Protein AF-A0A0F9H8R2-F1 (afdb_monomer)

InterPro domains:
  IPR007694 DNA helicase, DnaB-like, C-terminal [PF03796] (3-157)
  IPR007694 DNA helicase, DnaB-like, C-terminal [PS51199] (1-204)
  IPR027417 P-loop containing nucleoside triphosphate hydrolase [G3DSA:3.40.50.300] (1-203)
  IPR027417 P-loop containing nucleoside triphosphate hydrolase [SSF52540] (2-192)

Mean predicted aligned error: 4.17 Å

Radius of gyration: 17.26 Å; Cα contacts (8 Å, |Δi|>4): 373; chains: 1; bounding box: 47×32×47 Å

Sequence (204 aa):
RWGELYAFGAGTGIGKTDFMTQQIAYDVKVLGEKAGVIYLEAKPTDTGKRIAGKVDGVRYHVPDEAWDKEQLRKTLGDLKGNVYFYDSWGETDWEVVKAKVRYMATALGVRIFYLDHLTAMADTSNEKESIEQLMKELAGLANELNIMVHFVSHLSTPEGKSHEEGGRVMIKHFKGSRAIGFWSYFMFGLERNQQAEDVNERVS

Solvent-accessible surface area (backbone atoms only — not comparable to full-atom values): 11005 Å² total; per-residue (Å²): 104,69,35,31,34,36,38,36,35,46,34,77,91,64,42,66,69,58,53,51,31,43,49,53,30,43,38,40,74,73,69,68,42,31,36,34,39,40,33,67,86,54,55,53,71,57,53,50,32,44,25,42,15,55,68,71,76,40,72,68,69,50,91,86,60,96,68,63,68,64,58,52,50,50,45,52,55,69,38,57,91,34,56,45,70,46,77,34,92,83,63,46,53,54,70,60,52,51,53,50,52,50,45,39,35,73,77,69,59,31,43,37,35,40,36,39,46,59,67,70,48,33,46,82,93,46,35,38,64,37,39,40,53,49,42,54,49,51,43,49,50,21,42,76,68,52,19,26,36,39,34,30,38,55,56,45,88,60,90,75,58,46,35,44,61,49,17,85,74,51,80,89,29,46,49,61,32,72,43,57,67,70,56,30,78,43,78,46,63,56,66,32,18,69,73,44,87,52,63,66,57,38,73,94

Foldseek 3Di:
DFLAEEEEEFDDPLQPLLVLLLVLLCCCPPVVAAEEEAAQPDAPVLSLQSNLCSNVVHNSNDPPDDDDPVSSVVSSVSCPLRYHYDGCVVPLALVVVLVVVVCCCPVSVHAEYEAEALQSNADPVQLQVRSLVSLVVVSVSRNVSRHYYYHYAYFAADDDDGQQQFDDDDLNGRPRYNSCVVRHPHYDYRGAGCPDPDVVSNVD

pLDDT: mean 92.34, std 6.97, range [60.19, 98.56]

Organism: NCBI:txid412755

Secondary structure (DSSP, 8-state):
-TT-EEEEEE-TTSSHHHHHHHHHHHHHHTS---EEEEESSS-HHHHHHHHHHHHHT--TT-TTS---HHHHHHHHHHHBTTEEE---TT---HHHHHHHHHHHHHHS---EEEEE-GGGGS-GGGHHHHHHHHHHHHHHHHHHHT-EEEEEEPBPPPSSS-TTBTPPP-GGGBSS-THHHHH-SEEEEE--BTT-SSHHHHH-

Structure (mmCIF, N/CA/C/O backbone):
data_AF-A0A0F9H8R2-F1
#
_entry.id   AF-A0A0F9H8R2-F1
#
loop_
_atom_site.group_PDB
_atom_site.id
_atom_site.type_symbol
_atom_site.label_atom_id
_atom_site.label_alt_id
_atom_site.label_comp_id
_atom_site.label_asym_id
_atom_site.label_entity_id
_atom_site.label_seq_id
_atom_site.pdbx_PDB_ins_code
_atom_site.Cartn_x
_atom_site.Cartn_y
_atom_site.Cartn_z
_atom_site.occupancy
_atom_site.B_iso_or_equiv
_atom_site.auth_seq_id
_atom_site.auth_comp_id
_atom_site.auth_asym_id
_atom_site.auth_atom_id
_atom_site.pdbx_PDB_model_num
ATOM 1 N N . ARG A 1 1 ? -6.936 -10.693 7.147 1.00 89.88 1 ARG A N 1
ATOM 2 C CA . ARG A 1 1 ? -8.406 -10.825 7.289 1.00 89.88 1 ARG A CA 1
ATOM 3 C C . ARG A 1 1 ? -8.984 -9.420 7.429 1.00 89.88 1 ARG A C 1
ATOM 5 O O . ARG A 1 1 ? -8.220 -8.462 7.436 1.00 89.88 1 ARG A O 1
ATOM 12 N N . TRP A 1 2 ? -10.305 -9.261 7.461 1.00 96.50 2 TRP A N 1
ATOM 13 C CA . TRP A 1 2 ? -10.906 -7.946 7.702 1.00 96.50 2 TRP A CA 1
ATOM 14 C C . TRP A 1 2 ? -10.590 -7.460 9.119 1.00 96.50 2 TRP A C 1
ATOM 16 O O . TRP A 1 2 ? -10.527 -8.278 10.035 1.00 96.50 2 TRP A O 1
ATOM 26 N N . GLY A 1 3 ? -10.359 -6.158 9.282 1.00 97.31 3 GLY A N 1
ATOM 27 C CA . GLY A 1 3 ? -9.927 -5.577 10.551 1.00 97.31 3 GLY A CA 1
ATOM 28 C C . GLY A 1 3 ? -8.433 -5.720 10.848 1.00 97.31 3 GLY A C 1
ATOM 29 O O . GLY A 1 3 ? -8.019 -5.414 11.964 1.00 97.31 3 GLY A O 1
ATOM 30 N N . GLU A 1 4 ? -7.629 -6.187 9.887 1.00 97.88 4 GLU A N 1
ATOM 31 C CA . GLU A 1 4 ? -6.208 -6.480 10.092 1.00 97.88 4 GLU A CA 1
ATOM 32 C C . GLU A 1 4 ? -5.284 -5.581 9.255 1.00 97.88 4 GLU A C 1
ATOM 34 O O . GLU A 1 4 ? -5.607 -5.174 8.134 1.00 97.88 4 GLU A O 1
ATOM 39 N N . LEU A 1 5 ? -4.098 -5.321 9.815 1.00 98.38 5 LEU A N 1
ATOM 40 C CA . LEU A 1 5 ? -2.993 -4.605 9.181 1.00 98.38 5 LEU A CA 1
ATOM 41 C C . LEU A 1 5 ? -1.866 -5.562 8.790 1.00 98.38 5 LEU A C 1
ATOM 43 O O . LEU A 1 5 ? -1.428 -6.382 9.605 1.00 98.38 5 LEU A O 1
ATOM 47 N N . TYR A 1 6 ? -1.422 -5.468 7.540 1.00 97.81 6 TYR A N 1
ATOM 48 C CA . TYR A 1 6 ? -0.405 -6.327 6.937 1.00 97.81 6 TYR A CA 1
ATOM 49 C C . TYR A 1 6 ? 0.782 -5.454 6.524 1.00 97.81 6 TYR A C 1
ATOM 51 O O . TYR A 1 6 ? 0.661 -4.624 5.622 1.00 97.81 6 TYR A O 1
ATOM 59 N N . ALA A 1 7 ? 1.924 -5.629 7.186 1.00 96.81 7 ALA A N 1
ATOM 60 C CA . ALA A 1 7 ? 3.115 -4.823 6.945 1.00 96.81 7 ALA A CA 1
ATOM 61 C C . ALA A 1 7 ? 4.037 -5.465 5.909 1.00 96.81 7 ALA A C 1
ATOM 63 O O . ALA A 1 7 ? 4.333 -6.658 5.991 1.00 96.81 7 ALA A O 1
ATOM 64 N N . PHE A 1 8 ? 4.578 -4.650 5.008 1.00 96.44 8 PHE A N 1
ATOM 65 C CA . PH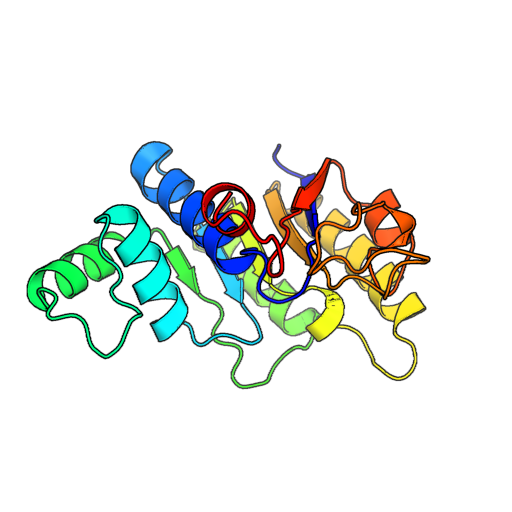E A 1 8 ? 5.596 -5.046 4.039 1.00 96.44 8 PHE A CA 1
ATOM 66 C C . PHE A 1 8 ? 6.842 -4.183 4.202 1.00 96.44 8 PHE A C 1
ATOM 68 O O . PHE A 1 8 ? 6.767 -2.955 4.277 1.00 96.44 8 PHE A O 1
ATOM 75 N N . GLY A 1 9 ? 7.998 -4.838 4.248 1.00 94.38 9 GLY A N 1
ATOM 76 C CA . GLY A 1 9 ? 9.303 -4.198 4.350 1.00 94.38 9 GLY A CA 1
ATOM 77 C C . GLY A 1 9 ? 10.288 -4.834 3.381 1.00 94.38 9 GLY A C 1
ATOM 78 O O . GLY A 1 9 ? 10.340 -6.051 3.238 1.00 94.38 9 GLY A O 1
ATOM 79 N N . ALA A 1 10 ? 11.071 -4.008 2.697 1.00 92.81 10 ALA A N 1
ATOM 80 C CA . ALA A 1 10 ? 12.140 -4.468 1.816 1.00 92.81 10 ALA A CA 1
ATOM 81 C C . ALA A 1 10 ? 13.158 -3.354 1.584 1.00 92.81 10 ALA A C 1
ATOM 83 O O . ALA A 1 10 ? 12.813 -2.169 1.698 1.00 92.81 10 ALA A O 1
ATOM 84 N N . GLY A 1 11 ? 14.359 -3.735 1.151 1.00 90.12 11 GLY A N 1
ATOM 85 C CA . GLY A 1 11 ? 15.356 -2.798 0.637 1.00 90.12 11 GLY A CA 1
ATOM 86 C C . GLY A 1 11 ? 14.840 -1.952 -0.535 1.00 90.12 11 GLY A C 1
ATOM 87 O O . GLY A 1 11 ? 13.778 -2.199 -1.134 1.00 90.12 11 GLY A O 1
ATOM 88 N N . THR A 1 12 ? 15.582 -0.905 -0.854 1.00 89.06 12 THR A N 1
ATOM 89 C CA . THR A 1 12 ? 15.291 -0.005 -1.972 1.00 89.06 12 THR A CA 1
ATOM 90 C C . THR A 1 12 ? 15.453 -0.750 -3.293 1.00 89.06 12 THR A C 1
ATOM 92 O O . THR A 1 12 ? 16.400 -1.502 -3.489 1.00 89.06 12 THR A O 1
ATOM 95 N N . GLY A 1 13 ? 14.489 -0.602 -4.205 1.00 86.75 13 GLY A N 1
ATOM 96 C CA . GLY A 1 13 ? 14.537 -1.272 -5.512 1.00 86.75 13 GLY A CA 1
ATOM 97 C C . GLY A 1 13 ? 14.352 -2.798 -5.487 1.00 86.75 13 GLY A C 1
ATOM 98 O O . GLY A 1 13 ? 14.416 -3.425 -6.538 1.00 86.75 13 GLY A O 1
ATOM 99 N N . ILE A 1 14 ? 14.073 -3.409 -4.329 1.00 90.75 14 ILE A N 1
ATOM 100 C CA . ILE A 1 14 ? 13.894 -4.870 -4.203 1.00 90.75 14 ILE A CA 1
ATOM 101 C C . ILE A 1 14 ? 12.617 -5.380 -4.889 1.00 90.75 14 ILE A C 1
ATOM 103 O O . ILE A 1 14 ? 12.574 -6.529 -5.312 1.00 90.75 14 ILE A O 1
ATOM 107 N N . GLY A 1 15 ? 11.605 -4.521 -5.067 1.00 88.56 15 GLY A N 1
ATOM 108 C CA . GLY A 1 15 ? 10.372 -4.875 -5.786 1.00 88.56 15 GLY A CA 1
ATOM 109 C C . GLY A 1 15 ? 9.070 -4.684 -5.007 1.00 88.56 15 GLY A C 1
ATOM 110 O O . GLY A 1 15 ? 8.047 -5.210 -5.427 1.00 88.56 15 GLY A O 1
ATOM 111 N N . LYS A 1 16 ? 9.063 -3.913 -3.908 1.00 90.81 16 LYS A N 1
ATOM 112 C CA . LYS A 1 16 ? 7.857 -3.647 -3.089 1.00 90.81 16 LYS A CA 1
ATOM 113 C C . LYS A 1 16 ? 6.653 -3.208 -3.923 1.00 90.81 16 LYS A C 1
ATOM 115 O O . LYS A 1 16 ? 5.609 -3.848 -3.894 1.00 90.81 16 LYS A O 1
ATOM 120 N N . THR A 1 17 ? 6.821 -2.155 -4.720 1.00 90.38 17 THR A N 1
ATOM 121 C CA . THR A 1 17 ? 5.758 -1.616 -5.576 1.00 90.38 17 THR A CA 1
ATOM 122 C C . THR A 1 17 ? 5.309 -2.628 -6.632 1.00 90.38 17 THR A C 1
ATOM 124 O O . THR A 1 17 ? 4.129 -2.690 -6.971 1.00 90.38 17 THR A O 1
ATOM 127 N N . ASP A 1 18 ? 6.228 -3.448 -7.145 1.00 91.69 18 ASP A N 1
ATOM 128 C CA . ASP A 1 18 ? 5.911 -4.484 -8.129 1.00 91.69 18 ASP A CA 1
ATOM 129 C C . ASP A 1 18 ? 5.050 -5.599 -7.515 1.00 91.69 18 ASP A C 1
ATOM 131 O O . ASP A 1 18 ? 3.994 -5.924 -8.057 1.00 91.69 18 ASP A O 1
ATOM 135 N N . PHE A 1 19 ? 5.429 -6.084 -6.329 1.00 94.62 19 PHE A N 1
ATOM 136 C CA . PHE A 1 19 ? 4.642 -7.036 -5.544 1.00 94.62 19 PHE A CA 1
ATOM 137 C C . PHE A 1 19 ? 3.254 -6.481 -5.196 1.00 94.62 19 PHE A C 1
ATOM 139 O O . PHE A 1 19 ? 2.243 -7.139 -5.433 1.00 94.62 19 PHE A O 1
ATOM 146 N N . MET A 1 20 ? 3.179 -5.245 -4.696 1.00 95.75 20 MET A N 1
ATOM 147 C CA . MET A 1 20 ? 1.904 -4.636 -4.307 1.00 95.75 20 MET A CA 1
ATOM 148 C C . MET A 1 20 ? 0.982 -4.436 -5.518 1.00 95.75 20 MET A C 1
ATOM 150 O O . MET A 1 20 ? -0.201 -4.753 -5.451 1.00 95.75 20 MET A O 1
ATOM 154 N N . THR A 1 21 ? 1.509 -3.985 -6.663 1.00 96.06 21 THR A N 1
ATOM 155 C CA . THR A 1 21 ? 0.700 -3.868 -7.893 1.00 96.06 21 THR A CA 1
ATOM 156 C C . THR A 1 21 ? 0.272 -5.220 -8.463 1.00 96.06 21 THR A C 1
ATOM 158 O O . THR A 1 21 ? -0.827 -5.311 -9.011 1.00 96.06 21 THR A O 1
ATOM 161 N N . GLN A 1 22 ? 1.077 -6.274 -8.289 1.00 96.69 22 GLN A N 1
ATOM 162 C CA . GLN A 1 22 ? 0.682 -7.645 -8.618 1.00 96.69 22 GLN A CA 1
ATOM 163 C C . GLN A 1 22 ? -0.480 -8.116 -7.739 1.00 96.69 22 GLN A C 1
ATOM 165 O O . GLN A 1 22 ? -1.446 -8.673 -8.260 1.00 96.69 22 GLN A O 1
ATOM 170 N N . GLN A 1 23 ? -0.415 -7.863 -6.430 1.00 97.75 23 GLN A N 1
ATOM 171 C CA . GLN A 1 23 ? -1.485 -8.239 -5.510 1.00 97.75 23 GLN A CA 1
ATOM 172 C C . GLN A 1 23 ? -2.776 -7.461 -5.804 1.00 97.75 23 GLN A C 1
ATOM 174 O O . GLN A 1 23 ? -3.834 -8.073 -5.903 1.00 97.75 23 GLN A O 1
ATOM 179 N N . ILE A 1 24 ? -2.694 -6.149 -6.065 1.00 98.12 24 ILE A N 1
ATOM 180 C CA . ILE A 1 24 ? -3.855 -5.337 -6.476 1.00 98.12 24 ILE A CA 1
ATOM 181 C C . ILE A 1 24 ? -4.514 -5.920 -7.733 1.00 98.12 24 ILE A C 1
ATOM 183 O O . ILE A 1 24 ? -5.736 -6.059 -7.789 1.00 98.12 24 ILE A O 1
ATOM 187 N N . ALA A 1 25 ? -3.718 -6.267 -8.749 1.00 97.88 25 ALA A N 1
ATOM 188 C CA . ALA A 1 25 ? -4.239 -6.854 -9.981 1.00 97.88 25 ALA A CA 1
ATOM 189 C C . ALA A 1 25 ? -4.952 -8.190 -9.719 1.00 97.88 25 ALA A C 1
ATOM 191 O O . ALA A 1 25 ? -6.025 -8.430 -10.276 1.00 97.88 25 ALA A O 1
ATOM 192 N N . TYR A 1 26 ? -4.385 -9.034 -8.852 1.00 97.88 26 TYR A N 1
ATOM 193 C CA . TYR A 1 26 ? -4.983 -10.308 -8.465 1.00 97.88 26 TYR A CA 1
ATOM 194 C C . TYR A 1 26 ? -6.300 -10.119 -7.702 1.00 97.88 26 TYR A C 1
ATOM 196 O O . TYR A 1 26 ? -7.315 -10.702 -8.084 1.00 97.88 26 TYR A O 1
ATOM 204 N N . ASP A 1 27 ? -6.320 -9.262 -6.681 1.00 97.81 27 ASP A N 1
ATOM 205 C CA . ASP A 1 27 ? -7.520 -8.992 -5.883 1.00 97.81 27 ASP A CA 1
ATOM 206 C C . ASP A 1 27 ? -8.676 -8.502 -6.761 1.00 97.81 27 ASP A C 1
ATOM 208 O O . ASP A 1 27 ? -9.809 -8.964 -6.640 1.00 97.81 27 ASP A O 1
ATOM 212 N N . VAL A 1 28 ? -8.380 -7.620 -7.714 1.00 97.19 28 VAL A N 1
ATOM 213 C CA . VAL A 1 28 ? -9.397 -7.033 -8.588 1.00 97.19 28 VAL A CA 1
ATOM 214 C C . VAL A 1 28 ? -9.860 -8.001 -9.672 1.00 97.19 28 VAL A C 1
ATOM 216 O O . VAL A 1 28 ? -11.058 -8.123 -9.919 1.00 97.19 28 VAL A O 1
ATOM 219 N N . LYS A 1 29 ? -8.934 -8.675 -10.365 1.00 96.50 29 LYS A N 1
ATOM 220 C CA . LYS A 1 29 ? -9.276 -9.478 -11.553 1.00 96.50 29 LYS A CA 1
ATOM 221 C C . LYS A 1 29 ? -9.627 -10.922 -11.235 1.00 96.50 29 LYS A C 1
ATOM 223 O O . LYS A 1 29 ? -10.387 -11.518 -11.994 1.00 96.50 29 LYS A O 1
ATOM 228 N N . VAL A 1 30 ? -9.068 -11.478 -10.165 1.00 96.62 30 VAL A N 1
ATOM 229 C CA . VAL A 1 30 ? -9.267 -12.881 -9.786 1.00 96.62 30 VAL A CA 1
ATOM 230 C C . VAL A 1 30 ? -10.259 -12.997 -8.638 1.00 96.62 30 VAL A C 1
ATOM 232 O O . VAL A 1 30 ? -11.159 -13.829 -8.711 1.00 96.62 30 VAL A O 1
ATOM 235 N N . LEU A 1 31 ? -10.133 -12.159 -7.603 1.00 96.81 31 LEU A N 1
ATOM 236 C CA . LEU A 1 31 ? -11.036 -12.216 -6.444 1.00 96.81 31 LEU A CA 1
ATOM 237 C C . LEU A 1 31 ? -12.296 -11.355 -6.614 1.00 96.81 31 LEU A C 1
ATOM 239 O O . LEU A 1 31 ? -13.277 -11.578 -5.910 1.00 96.81 31 LEU A O 1
ATOM 243 N N . GLY A 1 32 ? -12.297 -10.408 -7.557 1.00 96.62 32 GLY A N 1
ATOM 244 C CA . GLY A 1 32 ? -13.419 -9.490 -7.775 1.00 96.62 32 GLY A CA 1
ATOM 245 C C . GLY A 1 32 ? -13.584 -8.455 -6.658 1.00 96.62 32 GLY A C 1
ATOM 246 O O . GLY A 1 32 ? -14.664 -7.885 -6.503 1.00 96.62 32 GLY A O 1
ATOM 247 N N . GLU A 1 33 ? -12.534 -8.224 -5.871 1.00 97.56 33 GLU A N 1
ATOM 248 C CA . GLU A 1 33 ? -12.534 -7.286 -4.753 1.00 97.56 33 GLU A CA 1
ATOM 249 C C . GLU A 1 33 ? -12.173 -5.871 -5.214 1.00 97.56 33 GLU A C 1
ATOM 251 O O . GLU A 1 33 ? -11.404 -5.659 -6.156 1.00 97.56 33 GLU A O 1
ATOM 256 N N . LYS A 1 34 ? -12.712 -4.868 -4.517 1.00 98.19 34 LYS A N 1
ATOM 257 C CA . LYS A 1 34 ? -12.370 -3.464 -4.766 1.00 98.19 34 LYS A CA 1
ATOM 258 C C . LYS A 1 34 ? -11.145 -3.053 -3.957 1.00 98.19 34 LYS A C 1
ATOM 260 O O . LYS A 1 34 ? -11.095 -3.287 -2.746 1.00 98.19 34 LYS A O 1
ATOM 265 N N . ALA A 1 35 ? -10.218 -2.356 -4.610 1.00 98.44 35 ALA A N 1
ATOM 266 C CA . ALA A 1 35 ? -8.957 -1.916 -4.026 1.00 98.44 35 ALA A CA 1
ATOM 267 C C . ALA A 1 35 ? -8.855 -0.384 -3.941 1.00 98.44 35 ALA A C 1
ATOM 269 O O . ALA A 1 35 ? -9.093 0.331 -4.918 1.00 98.44 35 ALA A O 1
ATOM 270 N N . GLY A 1 36 ? -8.459 0.113 -2.772 1.00 98.31 36 GLY A N 1
ATOM 271 C CA . GLY A 1 36 ? -8.063 1.498 -2.537 1.00 98.31 36 GLY A CA 1
ATOM 272 C C . GLY A 1 36 ? -6.544 1.610 -2.562 1.00 98.31 36 GLY A C 1
ATOM 273 O O . GLY A 1 36 ? -5.864 0.904 -1.823 1.00 98.31 36 GLY A O 1
ATOM 274 N N . VAL A 1 37 ? -6.002 2.481 -3.405 1.00 97.50 37 VAL A N 1
ATOM 275 C CA . VAL A 1 37 ? -4.559 2.627 -3.619 1.00 97.50 37 VAL A CA 1
ATOM 276 C C . VAL A 1 37 ? -4.125 4.013 -3.164 1.00 97.50 37 VAL A C 1
ATOM 278 O O . VAL A 1 37 ? -4.505 5.023 -3.754 1.00 97.50 37 VAL A O 1
ATOM 281 N N . ILE A 1 38 ? -3.332 4.047 -2.099 1.00 95.62 38 ILE A N 1
ATOM 282 C CA . ILE A 1 38 ? -2.845 5.244 -1.416 1.00 95.62 38 ILE A CA 1
ATOM 283 C C . ILE A 1 38 ? -1.328 5.252 -1.542 1.00 95.62 38 ILE A C 1
ATOM 285 O O . ILE A 1 38 ? -0.598 4.900 -0.617 1.00 95.62 38 ILE A O 1
ATOM 289 N N . TYR A 1 39 ? -0.862 5.571 -2.745 1.00 93.38 39 TYR A N 1
ATOM 290 C CA . TYR A 1 39 ? 0.562 5.686 -3.032 1.00 93.38 39 TYR A CA 1
ATOM 291 C C . TYR A 1 39 ? 0.929 7.159 -2.976 1.00 93.38 39 TYR A C 1
ATOM 293 O O . TYR A 1 39 ? 0.528 7.936 -3.837 1.00 93.38 39 TYR A O 1
ATOM 301 N N . LEU A 1 40 ? 1.641 7.548 -1.925 1.00 89.62 40 LEU A N 1
ATOM 302 C CA . LEU A 1 40 ? 1.869 8.953 -1.598 1.00 89.62 40 LEU A CA 1
ATOM 303 C C . LEU A 1 40 ? 2.975 9.578 -2.454 1.00 89.62 40 LEU A C 1
ATOM 305 O O . LEU A 1 40 ? 2.911 10.771 -2.741 1.00 89.62 40 LEU A O 1
ATOM 309 N N . GLU A 1 41 ? 3.933 8.769 -2.915 1.00 85.00 41 GLU A N 1
ATOM 310 C CA . GLU A 1 41 ? 5.057 9.209 -3.754 1.00 85.00 41 GLU A CA 1
ATOM 311 C C . GLU A 1 41 ? 4.835 8.982 -5.262 1.00 85.00 41 GLU A C 1
ATOM 313 O O . GLU A 1 41 ? 5.541 9.559 -6.091 1.00 85.00 41 GLU A O 1
ATOM 318 N N . ALA A 1 42 ? 3.870 8.139 -5.647 1.00 87.88 42 ALA A N 1
ATOM 319 C CA . ALA A 1 42 ? 3.648 7.748 -7.039 1.00 87.88 42 ALA A CA 1
ATOM 320 C C . ALA A 1 42 ? 2.349 8.335 -7.596 1.00 87.88 42 ALA A C 1
ATOM 322 O O . ALA A 1 42 ? 1.290 8.250 -6.980 1.00 87.88 42 ALA A O 1
ATOM 323 N N . LYS A 1 43 ? 2.398 8.856 -8.827 1.00 90.06 43 LYS A N 1
ATOM 324 C CA . LYS A 1 43 ? 1.199 9.376 -9.491 1.00 90.06 43 LYS A CA 1
ATOM 325 C C . LYS A 1 43 ? 0.186 8.251 -9.749 1.00 90.06 43 LYS A C 1
ATOM 327 O O . LYS A 1 43 ? 0.584 7.161 -10.189 1.00 90.06 43 LYS A O 1
ATOM 332 N N . PRO A 1 44 ? -1.129 8.513 -9.614 1.00 92.25 44 PRO A N 1
ATOM 333 C CA . PRO A 1 44 ? -2.171 7.549 -9.972 1.00 92.25 44 PRO A CA 1
ATOM 334 C C . PRO A 1 44 ? -2.044 7.018 -11.404 1.00 92.25 44 PRO A C 1
ATOM 336 O O . PRO A 1 44 ? -2.272 5.838 -11.655 1.00 92.25 44 PRO A O 1
ATOM 339 N N . THR A 1 45 ? -1.618 7.863 -12.349 1.00 91.81 45 THR A N 1
ATOM 340 C CA . THR A 1 45 ? -1.424 7.475 -13.754 1.00 91.81 45 THR A CA 1
ATOM 341 C C . THR A 1 45 ? -0.341 6.417 -13.932 1.00 91.81 45 THR A C 1
ATOM 343 O O . THR A 1 45 ? -0.505 5.498 -14.734 1.00 91.81 45 THR A O 1
ATOM 346 N N . ASP A 1 46 ? 0.757 6.528 -13.186 1.00 92.12 46 ASP A N 1
ATOM 347 C CA . ASP A 1 46 ? 1.883 5.599 -13.290 1.00 92.12 46 ASP A CA 1
ATOM 348 C C . ASP A 1 46 ? 1.552 4.286 -12.582 1.00 92.12 46 ASP A C 1
ATOM 350 O O . ASP A 1 46 ? 1.804 3.202 -13.113 1.00 92.12 46 ASP A O 1
ATOM 354 N N . THR A 1 47 ? 0.887 4.375 -11.430 1.00 93.88 47 THR A N 1
ATOM 355 C CA . THR A 1 47 ? 0.405 3.205 -10.690 1.00 93.88 47 THR A CA 1
ATOM 356 C C . THR A 1 47 ? -0.656 2.436 -11.481 1.00 93.88 47 THR A C 1
ATOM 358 O O . THR A 1 47 ? -0.577 1.213 -11.586 1.00 93.88 47 THR A O 1
ATOM 361 N N . GLY A 1 48 ? -1.594 3.135 -12.128 1.00 95.69 48 GLY A N 1
ATOM 362 C CA . GLY A 1 48 ? -2.597 2.527 -13.002 1.00 95.69 48 GLY A CA 1
ATOM 363 C C . GLY A 1 48 ? -1.977 1.751 -14.167 1.00 95.69 48 GLY A C 1
ATOM 364 O O . GLY A 1 48 ? -2.372 0.613 -14.417 1.00 95.69 48 GLY A O 1
ATOM 365 N N . LYS A 1 49 ? -0.952 2.307 -14.833 1.00 94.94 49 LYS A N 1
ATOM 366 C CA . LYS A 1 49 ? -0.203 1.595 -15.888 1.00 94.94 49 LYS A CA 1
ATOM 367 C C . LYS A 1 49 ? 0.497 0.344 -15.364 1.00 94.94 49 LYS A C 1
ATOM 369 O O . LYS A 1 49 ? 0.513 -0.671 -16.055 1.00 94.94 49 LYS A O 1
ATOM 374 N N . ARG A 1 50 ? 1.076 0.401 -14.159 1.00 95.50 50 ARG A N 1
ATOM 375 C CA . ARG A 1 50 ? 1.718 -0.765 -13.530 1.00 95.50 50 ARG A CA 1
ATOM 376 C C . ARG A 1 50 ? 0.705 -1.874 -13.259 1.00 95.50 50 ARG A C 1
ATOM 378 O O . ARG A 1 50 ? 0.954 -3.000 -13.672 1.00 95.50 50 ARG A O 1
ATOM 385 N N . ILE A 1 51 ? -0.443 -1.549 -12.658 1.00 97.12 51 ILE A N 1
ATOM 386 C CA . ILE A 1 51 ? -1.515 -2.522 -12.387 1.00 97.12 51 ILE A CA 1
ATOM 387 C C . ILE A 1 51 ? -2.038 -3.121 -13.695 1.00 97.12 51 ILE A C 1
ATOM 389 O O . ILE A 1 51 ? -2.072 -4.339 -13.826 1.00 97.12 51 ILE A O 1
ATOM 393 N N . ALA A 1 52 ? -2.372 -2.289 -14.689 1.00 96.69 52 ALA A N 1
ATOM 394 C CA . ALA A 1 52 ? -2.795 -2.769 -16.007 1.00 96.69 52 ALA A CA 1
ATOM 395 C C . ALA A 1 52 ? -1.746 -3.698 -16.635 1.00 96.69 52 ALA A C 1
ATOM 397 O O . ALA A 1 52 ? -2.084 -4.725 -17.214 1.00 96.69 52 ALA A O 1
ATOM 398 N N . GLY A 1 53 ? -0.465 -3.383 -16.449 1.00 95.56 53 GLY A N 1
ATOM 399 C CA . GLY A 1 53 ? 0.618 -4.216 -16.941 1.00 95.56 53 GLY A CA 1
ATOM 400 C C . GLY A 1 53 ? 0.691 -5.588 -16.278 1.00 95.56 53 GLY A C 1
ATOM 401 O O . GLY A 1 53 ? 0.982 -6.578 -16.944 1.00 95.56 53 GLY A O 1
ATOM 402 N N . LYS A 1 54 ? 0.364 -5.675 -14.983 1.00 96.25 54 LYS A N 1
ATOM 403 C CA . LYS A 1 54 ? 0.236 -6.957 -14.275 1.00 96.25 54 LYS A CA 1
ATOM 404 C C . LYS A 1 54 ? -0.965 -7.772 -14.746 1.00 96.25 54 LYS A C 1
ATOM 406 O O . LYS A 1 54 ? -0.869 -8.992 -14.800 1.00 96.25 54 LYS A O 1
ATOM 411 N N . VAL A 1 55 ? -2.064 -7.107 -15.103 1.00 96.00 55 VAL A N 1
ATOM 412 C CA . VAL A 1 55 ? -3.258 -7.764 -15.660 1.00 96.00 55 VAL A CA 1
ATOM 413 C C . VAL A 1 55 ? -2.969 -8.363 -17.036 1.00 96.00 55 VAL A C 1
ATOM 415 O O . VAL A 1 55 ? -3.338 -9.505 -17.292 1.00 96.00 55 VAL A O 1
ATOM 418 N N . ASP A 1 56 ? -2.286 -7.610 -17.897 1.00 94.94 56 ASP A N 1
ATOM 419 C CA . ASP A 1 56 ? -2.085 -7.987 -19.300 1.00 94.94 56 ASP A CA 1
ATOM 420 C C . ASP A 1 56 ? -0.793 -8.779 -19.549 1.00 94.94 56 ASP A C 1
ATOM 422 O O . ASP A 1 56 ? -0.597 -9.313 -20.638 1.00 94.94 56 ASP A O 1
ATOM 426 N N . GLY A 1 57 ? 0.116 -8.830 -18.572 1.00 92.94 57 GLY A N 1
ATOM 427 C CA . GLY A 1 57 ? 1.463 -9.371 -18.762 1.00 92.94 57 GLY A CA 1
ATOM 428 C C . GLY A 1 57 ? 2.368 -8.476 -19.621 1.00 92.94 57 GLY A C 1
ATOM 429 O O . GLY A 1 57 ? 3.332 -8.964 -20.205 1.00 92.94 57 GLY A O 1
ATOM 430 N N . VAL A 1 58 ? 2.076 -7.171 -19.697 1.00 92.06 58 VAL A N 1
ATOM 431 C CA . VAL A 1 58 ? 2.776 -6.184 -20.542 1.00 92.06 58 VAL A CA 1
ATOM 432 C C . VAL A 1 58 ? 3.381 -5.076 -19.678 1.00 92.06 58 VAL A C 1
ATOM 434 O O . VAL A 1 58 ? 2.743 -4.569 -18.761 1.00 92.06 58 VAL A O 1
ATOM 437 N N . ARG A 1 59 ? 4.608 -4.620 -19.948 1.00 89.19 59 ARG A N 1
ATOM 438 C CA . ARG A 1 59 ? 5.262 -3.590 -19.117 1.00 89.19 59 ARG A CA 1
ATOM 439 C C . ARG A 1 59 ? 4.932 -2.164 -19.577 1.00 89.19 59 ARG A C 1
ATOM 441 O O . ARG A 1 59 ? 5.818 -1.380 -19.890 1.00 89.19 59 ARG A O 1
ATOM 448 N N . TYR A 1 60 ? 3.659 -1.763 -19.506 1.00 90.44 60 TYR A N 1
ATOM 449 C CA . TYR A 1 60 ? 3.185 -0.431 -19.951 1.00 90.44 60 TYR A CA 1
ATOM 450 C C . TYR A 1 60 ? 3.854 0.791 -19.293 1.00 90.44 60 TYR A C 1
ATOM 452 O O . TYR A 1 60 ? 3.669 1.923 -19.739 1.00 90.44 60 TYR A O 1
ATOM 460 N N . HIS A 1 61 ? 4.576 0.600 -18.189 1.00 82.75 61 HIS A N 1
ATOM 461 C CA . HIS A 1 61 ? 5.287 1.669 -17.488 1.00 82.75 61 HIS A CA 1
ATOM 462 C C . HIS A 1 61 ? 6.708 1.907 -18.029 1.00 82.75 61 HIS A C 1
ATOM 464 O O . HIS A 1 61 ? 7.345 2.873 -17.614 1.00 82.75 61 HIS A O 1
ATOM 470 N N . VAL A 1 62 ? 7.205 1.052 -18.928 1.00 83.25 62 VAL A N 1
ATOM 471 C CA . VAL A 1 62 ? 8.516 1.199 -19.570 1.00 83.25 62 VAL A CA 1
ATOM 472 C C . VAL A 1 62 ? 8.360 2.094 -20.815 1.00 83.25 62 VAL A C 1
ATOM 474 O O . VAL A 1 62 ? 7.556 1.762 -21.690 1.00 83.25 62 VAL A O 1
ATOM 477 N N . PRO A 1 63 ? 9.069 3.239 -20.905 1.00 71.31 63 PRO A N 1
ATOM 478 C CA . PRO A 1 63 ? 8.882 4.223 -21.981 1.00 71.31 63 PRO A CA 1
ATOM 479 C C . PRO A 1 63 ? 9.240 3.742 -23.397 1.00 71.31 63 PRO A C 1
ATOM 481 O O . PRO A 1 63 ? 8.694 4.278 -24.357 1.00 71.31 63 PRO A O 1
ATOM 484 N N . ASP A 1 64 ? 10.111 2.736 -23.520 1.00 64.94 64 ASP A N 1
ATOM 485 C CA . ASP A 1 64 ? 10.752 2.350 -24.790 1.00 64.94 64 ASP A CA 1
ATOM 486 C C . ASP A 1 64 ? 10.212 1.050 -25.407 1.00 64.94 64 ASP A C 1
ATOM 488 O O . ASP A 1 64 ? 10.728 0.563 -26.412 1.00 64.94 64 ASP A O 1
ATOM 492 N N . GLU A 1 65 ? 9.169 0.468 -24.820 1.00 70.38 65 GLU A N 1
ATOM 493 C CA . GLU A 1 65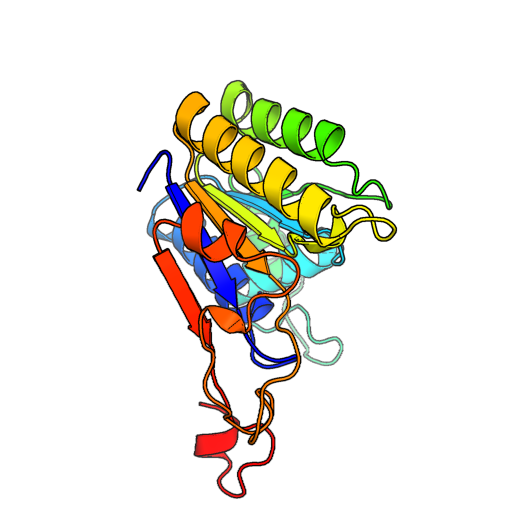 ? 8.549 -0.747 -25.341 1.00 70.38 65 GLU A CA 1
ATOM 494 C C . GLU A 1 65 ? 7.353 -0.372 -26.229 1.00 70.38 65 GLU A C 1
ATOM 496 O O . GLU A 1 65 ? 6.483 0.406 -25.834 1.00 70.38 65 GLU A O 1
ATOM 501 N N . ALA A 1 66 ? 7.307 -0.889 -27.459 1.00 81.38 66 ALA A N 1
ATOM 502 C CA . ALA A 1 66 ? 6.174 -0.671 -28.352 1.00 81.38 66 ALA A CA 1
ATOM 503 C C . ALA A 1 66 ? 4.991 -1.535 -27.888 1.00 81.38 66 ALA A C 1
ATOM 505 O O . ALA A 1 66 ? 4.882 -2.700 -28.257 1.00 81.38 66 ALA A O 1
ATOM 506 N N . TRP A 1 67 ? 4.119 -0.968 -27.056 1.00 88.25 67 TRP A N 1
ATOM 507 C CA . TRP A 1 67 ? 2.905 -1.627 -26.571 1.00 88.25 67 TRP A CA 1
ATOM 508 C C . TRP A 1 67 ? 1.635 -1.045 -27.197 1.00 88.25 67 TRP A C 1
ATOM 510 O O . TRP A 1 67 ? 1.579 0.115 -27.621 1.00 88.25 67 TRP A O 1
ATOM 520 N N . ASP A 1 68 ? 0.589 -1.869 -27.237 1.00 91.44 68 ASP A N 1
ATOM 521 C CA . ASP A 1 68 ? -0.714 -1.491 -27.770 1.00 91.44 68 ASP A CA 1
ATOM 522 C C . ASP A 1 68 ? -1.429 -0.501 -26.829 1.00 91.44 68 ASP A C 1
ATOM 524 O O . ASP A 1 68 ? -1.836 -0.813 -25.706 1.00 91.44 68 ASP A O 1
ATOM 528 N N . LYS A 1 69 ? -1.591 0.739 -27.306 1.00 91.19 69 LYS A N 1
ATOM 529 C CA . LYS A 1 69 ? -2.266 1.815 -26.567 1.00 91.19 69 LYS A CA 1
ATOM 530 C C . LYS A 1 69 ? -3.770 1.589 -26.438 1.00 91.19 69 LYS A C 1
ATOM 532 O O . LYS A 1 69 ? -4.387 2.192 -25.557 1.00 91.19 69 LYS A O 1
ATOM 537 N N . GLU A 1 70 ? -4.382 0.827 -27.336 1.00 94.06 70 GLU A N 1
ATOM 538 C CA . GLU A 1 70 ? -5.800 0.483 -27.264 1.00 94.06 70 GLU A CA 1
ATOM 539 C C . GLU A 1 70 ? -6.032 -0.572 -26.183 1.00 94.06 70 GLU A C 1
ATOM 541 O O . GLU A 1 70 ? -6.900 -0.375 -25.327 1.00 94.06 70 GLU A O 1
ATOM 546 N N . GLN A 1 71 ? -5.177 -1.599 -26.132 1.00 95.38 71 GLN A N 1
ATOM 547 C CA . GLN A 1 71 ? -5.180 -2.597 -25.062 1.00 95.38 71 GLN A CA 1
ATOM 548 C C . GLN A 1 71 ? -5.048 -1.941 -23.682 1.00 95.38 71 GLN A C 1
ATOM 550 O O . GLN A 1 71 ? -5.912 -2.140 -22.829 1.00 95.38 71 GLN A O 1
ATOM 555 N N . LEU A 1 72 ? -4.054 -1.061 -23.488 1.00 94.75 72 LEU A N 1
ATOM 556 C CA . LEU A 1 72 ? -3.895 -0.335 -22.222 1.00 94.75 72 LEU A CA 1
ATOM 557 C C . LEU A 1 72 ? -5.158 0.457 -21.846 1.00 94.75 72 LEU A C 1
ATOM 559 O O . LEU A 1 72 ? -5.583 0.437 -20.691 1.00 94.75 72 LEU A O 1
ATOM 563 N N . ARG A 1 73 ? -5.768 1.173 -22.802 1.00 95.00 73 ARG A N 1
ATOM 564 C CA . ARG A 1 73 ? -6.992 1.951 -22.536 1.00 95.00 73 ARG A CA 1
ATOM 565 C C . ARG A 1 73 ? -8.151 1.059 -22.121 1.00 95.00 73 ARG A C 1
ATOM 567 O O . ARG A 1 73 ? -8.878 1.430 -21.201 1.00 95.00 73 ARG A O 1
ATOM 574 N N . LYS A 1 74 ? -8.310 -0.090 -22.776 1.00 96.38 74 LYS A N 1
ATOM 575 C CA . LYS A 1 74 ? -9.331 -1.078 -22.432 1.00 96.38 74 LYS A CA 1
ATOM 576 C C . LYS A 1 74 ? -9.126 -1.585 -21.006 1.00 96.38 74 LYS A C 1
ATOM 578 O O . LYS A 1 74 ? -10.036 -1.475 -20.193 1.00 96.38 74 LYS A O 1
ATOM 583 N N . THR A 1 75 ? -7.915 -2.023 -20.670 1.00 96.00 75 THR A N 1
ATOM 584 C CA . THR A 1 75 ? -7.597 -2.547 -19.336 1.00 96.00 75 THR A CA 1
ATOM 585 C C . THR A 1 75 ? -7.780 -1.492 -18.246 1.00 96.00 75 THR A C 1
ATOM 587 O O . THR A 1 75 ? -8.386 -1.771 -17.214 1.00 96.00 75 THR A O 1
ATOM 590 N N . LEU A 1 76 ? -7.341 -0.249 -18.473 1.00 95.62 76 LEU A N 1
ATOM 591 C CA . LEU A 1 76 ? -7.604 0.858 -17.543 1.00 95.62 76 LEU A CA 1
ATOM 592 C C . LEU A 1 76 ? -9.105 1.159 -17.399 1.00 95.62 76 LEU A C 1
ATOM 594 O O . LEU A 1 76 ? -9.559 1.491 -16.304 1.00 95.62 76 LEU A O 1
ATOM 598 N N . GLY A 1 77 ? -9.872 1.035 -18.486 1.00 95.81 77 GLY A N 1
ATOM 599 C CA . GLY A 1 77 ? -11.330 1.133 -18.472 1.00 95.81 77 GLY A CA 1
ATOM 600 C C . GLY A 1 77 ? -11.972 0.067 -17.586 1.00 95.81 77 GLY A C 1
ATOM 601 O O . GLY A 1 77 ? -12.815 0.403 -16.759 1.00 95.81 77 GLY A O 1
ATOM 602 N N . ASP A 1 78 ? -11.512 -1.180 -17.685 1.00 93.81 78 ASP A N 1
ATOM 603 C CA . ASP A 1 78 ? -12.001 -2.310 -16.882 1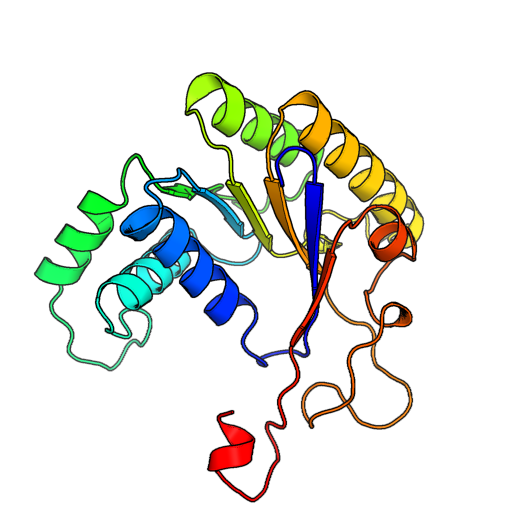.00 93.81 78 ASP A CA 1
ATOM 604 C C . ASP A 1 78 ? -11.640 -2.192 -15.388 1.00 93.81 78 ASP A C 1
ATOM 606 O O . ASP A 1 78 ? -12.349 -2.709 -14.520 1.00 93.81 78 ASP A O 1
ATOM 610 N N . LEU A 1 79 ? -10.534 -1.516 -15.060 1.00 95.06 79 LEU A N 1
ATOM 611 C CA . LEU A 1 79 ? -10.151 -1.232 -13.671 1.00 95.06 79 LEU A CA 1
ATOM 612 C C . LEU A 1 79 ? -11.013 -0.126 -13.039 1.00 95.06 79 LEU A C 1
ATOM 614 O O . LEU A 1 79 ? -11.100 -0.036 -11.810 1.00 95.06 79 LEU A O 1
ATOM 618 N N . LYS A 1 80 ? -11.666 0.718 -13.847 1.00 94.31 80 LYS A N 1
ATOM 619 C CA . LYS A 1 80 ? -12.499 1.819 -13.356 1.00 94.31 80 LYS A CA 1
ATOM 620 C C . LYS A 1 80 ? -13.692 1.275 -12.565 1.00 94.31 80 LYS A C 1
ATOM 622 O O . LYS A 1 80 ? -14.457 0.454 -13.050 1.00 94.31 80 LYS A O 1
ATOM 627 N N . GLY A 1 81 ? -13.870 1.776 -11.343 1.00 93.94 81 GLY A N 1
ATOM 628 C CA . GLY A 1 81 ? -14.919 1.309 -10.425 1.00 93.94 81 GLY A CA 1
ATOM 629 C C . GLY A 1 81 ? -14.517 0.106 -9.564 1.00 93.94 81 GLY A C 1
ATOM 630 O O . GLY A 1 81 ? -15.248 -0.233 -8.633 1.00 93.94 81 GLY A O 1
ATOM 631 N N . ASN A 1 82 ? -13.344 -0.479 -9.824 1.00 96.81 82 ASN A N 1
ATOM 632 C CA . ASN A 1 82 ? -12.756 -1.544 -9.011 1.00 96.81 82 ASN A CA 1
ATOM 633 C C . ASN A 1 82 ? -11.483 -1.083 -8.291 1.00 96.81 82 ASN A C 1
ATOM 635 O O . ASN A 1 82 ? -11.245 -1.480 -7.154 1.00 96.81 82 ASN A O 1
ATOM 639 N N . VAL A 1 83 ? -10.698 -0.203 -8.920 1.00 97.81 83 VAL A N 1
ATOM 640 C CA . VAL A 1 83 ? -9.523 0.434 -8.316 1.00 97.81 83 VAL A CA 1
ATOM 641 C C . VAL A 1 83 ? -9.789 1.918 -8.108 1.00 97.81 83 VAL A C 1
ATOM 643 O O . VAL A 1 83 ? -10.164 2.632 -9.042 1.00 97.81 83 VAL A O 1
ATOM 646 N N . TYR A 1 84 ? -9.565 2.385 -6.884 1.00 97.56 84 TYR A N 1
ATOM 647 C CA . TYR A 1 84 ? -9.734 3.778 -6.490 1.00 97.56 84 TYR A CA 1
ATOM 648 C C . TYR A 1 84 ? -8.405 4.330 -5.995 1.00 97.56 84 TYR A C 1
ATOM 650 O O . TYR A 1 84 ? -7.834 3.817 -5.039 1.00 97.56 84 TYR A O 1
ATOM 658 N N . PHE A 1 85 ? -7.915 5.381 -6.643 1.00 95.12 85 PHE A N 1
ATOM 659 C CA . PHE A 1 85 ? -6.652 6.012 -6.280 1.00 95.12 85 PHE A CA 1
ATOM 660 C C . PHE A 1 85 ? -6.891 7.212 -5.370 1.00 95.12 85 PHE A C 1
ATOM 662 O O . PHE A 1 85 ? -7.801 8.011 -5.607 1.00 95.12 85 PHE A O 1
ATOM 669 N N . TYR A 1 86 ? -6.047 7.353 -4.355 1.00 92.06 86 TYR A N 1
ATOM 670 C CA . TYR A 1 86 ? -5.812 8.633 -3.708 1.00 92.06 86 TYR A CA 1
ATOM 671 C C . TYR A 1 86 ? -4.789 9.407 -4.541 1.00 92.06 86 TYR A C 1
ATOM 673 O O . TYR A 1 86 ? -3.711 8.894 -4.835 1.00 92.06 86 TYR A O 1
ATOM 681 N N . ASP A 1 87 ? -5.154 10.614 -4.962 1.00 84.81 87 ASP A N 1
ATOM 682 C CA . ASP A 1 87 ? -4.239 11.532 -5.632 1.00 84.81 87 ASP A CA 1
ATOM 683 C C . ASP A 1 87 ? -3.720 12.510 -4.583 1.00 84.81 87 ASP A C 1
ATOM 685 O O . ASP A 1 87 ? -4.469 13.371 -4.120 1.00 84.81 87 ASP A O 1
ATOM 689 N N . SER A 1 88 ? -2.478 12.306 -4.144 1.00 67.44 88 SER A N 1
ATOM 690 C CA . SER A 1 88 ? -1.953 12.987 -2.968 1.00 67.44 88 SER A CA 1
ATOM 691 C C . SER A 1 88 ? -1.688 14.470 -3.208 1.00 67.44 88 SER A C 1
ATOM 693 O O . SER A 1 88 ? -1.788 15.211 -2.251 1.00 67.44 88 SER A O 1
ATOM 695 N N . TRP A 1 89 ? -1.361 14.951 -4.419 1.00 62.06 89 TRP A N 1
ATOM 696 C CA . TRP A 1 89 ? -0.951 16.358 -4.681 1.00 62.06 89 TRP A CA 1
ATOM 697 C C . TRP A 1 89 ? -0.058 17.003 -3.582 1.00 62.06 89 TRP A C 1
ATOM 699 O O . TRP A 1 89 ? -0.057 18.220 -3.411 1.00 62.06 89 TRP A O 1
ATOM 709 N N . GLY A 1 90 ? 0.728 16.206 -2.845 1.00 60.19 90 GLY A N 1
ATOM 710 C CA . GLY A 1 90 ? 1.554 16.652 -1.711 1.00 60.19 90 GLY A CA 1
ATOM 711 C C . GLY A 1 90 ? 0.872 16.675 -0.332 1.00 60.19 90 GLY A C 1
ATOM 712 O O . GLY A 1 90 ? 1.544 16.911 0.668 1.00 60.19 90 GLY A O 1
ATOM 713 N N . GLU A 1 91 ? -0.423 16.392 -0.243 1.00 67.44 91 GLU A N 1
ATOM 714 C CA . GLU A 1 91 ? -1.154 16.187 1.004 1.00 67.44 91 GLU A CA 1
ATOM 715 C C . GLU A 1 91 ? -0.866 14.771 1.530 1.00 67.44 91 GLU A C 1
ATOM 717 O O . GLU A 1 91 ? -1.341 13.756 1.024 1.00 67.44 91 GLU A O 1
ATOM 722 N N . THR A 1 92 ? 0.012 14.711 2.525 1.00 83.50 92 THR A N 1
ATOM 723 C CA . THR A 1 92 ? 0.404 13.490 3.251 1.00 83.50 92 THR A CA 1
ATOM 724 C C . THR A 1 92 ? -0.119 13.506 4.686 1.00 83.50 92 THR A C 1
ATOM 726 O O . THR A 1 92 ? 0.266 12.682 5.510 1.00 83.50 92 THR A O 1
ATOM 729 N N . ASP A 1 93 ? -1.022 14.440 4.985 1.00 90.06 93 ASP A N 1
ATOM 730 C CA . ASP A 1 93 ? -1.652 14.562 6.288 1.00 90.06 93 ASP A CA 1
ATOM 731 C C . ASP A 1 93 ? -2.539 13.343 6.574 1.00 90.06 93 ASP A C 1
ATOM 733 O O . ASP A 1 93 ? -3.398 12.948 5.773 1.00 90.06 93 ASP A O 1
ATOM 737 N N . TRP A 1 94 ? -2.325 12.738 7.740 1.00 92.75 94 TRP A N 1
ATOM 738 C CA . TRP A 1 94 ? -3.022 11.525 8.139 1.00 92.75 94 TRP A CA 1
ATOM 739 C C . TRP A 1 94 ? -4.541 11.708 8.244 1.00 92.75 94 TRP A C 1
ATOM 7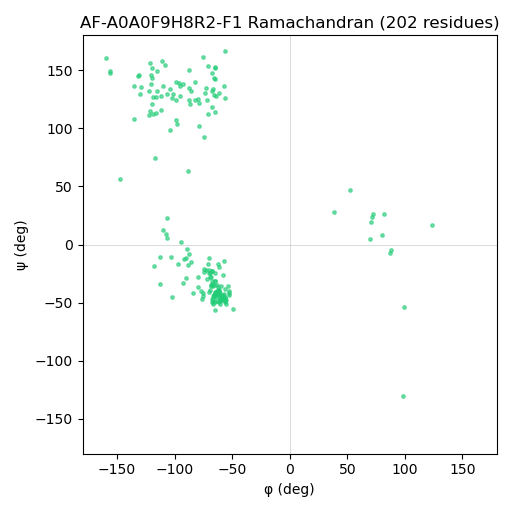41 O O . TRP A 1 94 ? -5.283 10.819 7.822 1.00 92.75 94 TRP A O 1
ATOM 751 N N . GLU A 1 95 ? -5.034 12.839 8.750 1.00 92.75 95 GLU A N 1
ATOM 752 C CA . GLU A 1 95 ? -6.475 13.058 8.911 1.00 92.75 95 GLU A CA 1
ATOM 753 C C . GLU A 1 95 ? -7.177 13.155 7.554 1.00 92.75 95 GLU A C 1
ATOM 755 O O . GLU A 1 95 ? -8.287 12.635 7.374 1.00 92.75 95 GLU A O 1
ATOM 760 N N . VAL A 1 96 ? -6.496 13.720 6.557 1.00 92.62 96 VAL A N 1
ATOM 761 C CA . VAL A 1 96 ? -6.986 13.755 5.176 1.00 92.62 96 VAL A CA 1
ATOM 762 C C . VAL A 1 96 ? -7.038 12.349 4.589 1.00 92.62 96 VAL A C 1
ATOM 764 O O . VAL A 1 96 ? -8.079 11.932 4.065 1.00 92.62 96 VAL A O 1
ATOM 767 N N . VAL A 1 97 ? -5.942 11.591 4.692 1.00 94.06 97 VAL A N 1
ATOM 768 C CA . VAL A 1 97 ? -5.868 10.217 4.171 1.00 94.06 97 VAL A CA 1
ATOM 769 C C . VAL A 1 97 ? -6.936 9.339 4.825 1.00 94.06 97 VAL A C 1
ATOM 771 O O . VAL A 1 97 ? -7.694 8.653 4.135 1.00 94.06 97 VAL A O 1
ATOM 774 N N . LYS A 1 98 ? -7.076 9.418 6.148 1.00 95.81 98 LYS A N 1
ATOM 775 C CA . LYS A 1 98 ? -8.091 8.717 6.944 1.00 95.81 98 LYS A CA 1
ATOM 776 C C . LYS A 1 98 ? -9.513 9.059 6.504 1.00 95.81 98 LYS A C 1
ATOM 778 O O . LYS A 1 98 ? -10.332 8.151 6.342 1.00 95.81 98 LYS A O 1
ATOM 783 N N . ALA A 1 99 ? -9.820 10.332 6.247 1.00 95.62 99 ALA A N 1
ATOM 784 C CA . ALA A 1 99 ? -11.126 10.739 5.726 1.00 95.62 99 ALA A CA 1
ATOM 785 C C . ALA A 1 99 ? -11.410 10.132 4.340 1.00 95.62 99 ALA A C 1
ATOM 787 O O . ALA A 1 99 ? -12.527 9.680 4.066 1.00 95.62 99 ALA A O 1
ATOM 788 N N . LYS A 1 100 ? -10.396 10.054 3.470 1.00 95.31 100 LYS A N 1
ATOM 789 C CA . LYS A 1 100 ? -10.527 9.431 2.144 1.00 95.31 100 LYS A CA 1
ATOM 790 C C . LYS A 1 100 ? -10.686 7.917 2.223 1.00 95.31 100 LYS A C 1
ATOM 792 O O . LYS A 1 100 ? -11.545 7.385 1.521 1.00 95.31 100 LYS A O 1
ATOM 797 N N . VAL A 1 101 ? -9.948 7.239 3.103 1.00 97.12 101 VAL A N 1
ATOM 798 C CA . VAL A 1 101 ? -10.133 5.804 3.387 1.00 97.12 101 VAL A CA 1
ATOM 799 C C . VAL A 1 101 ? -11.569 5.534 3.828 1.00 97.12 101 VAL A C 1
ATOM 801 O O . VAL A 1 101 ? -12.228 4.667 3.257 1.00 97.12 101 VAL A O 1
ATOM 804 N N . ARG A 1 102 ? -12.097 6.325 4.775 1.00 98.12 102 ARG A N 1
ATOM 805 C CA . ARG A 1 102 ? -13.495 6.216 5.232 1.00 98.12 102 ARG A CA 1
ATOM 806 C C . ARG A 1 102 ? -14.480 6.369 4.082 1.00 98.12 102 ARG A C 1
ATOM 808 O O . ARG A 1 102 ? -15.390 5.552 3.949 1.00 98.12 102 ARG A O 1
ATOM 815 N N . TYR A 1 103 ? -14.294 7.380 3.237 1.00 97.69 103 TYR A N 1
ATOM 816 C CA . TYR A 1 103 ? -15.150 7.594 2.074 1.00 97.69 103 TYR A CA 1
ATOM 817 C C . TYR A 1 103 ? -15.104 6.409 1.098 1.00 97.69 103 TYR A C 1
ATOM 819 O O . TYR A 1 103 ? -16.150 5.892 0.709 1.00 97.69 103 TYR A O 1
ATOM 827 N N . MET A 1 104 ? -13.910 5.929 0.738 1.00 98.12 104 MET A N 1
ATOM 828 C CA . MET A 1 104 ? -13.757 4.774 -0.153 1.00 98.12 104 MET A CA 1
ATOM 829 C C . MET A 1 104 ? -14.404 3.514 0.435 1.00 98.12 104 MET A C 1
ATOM 831 O O . MET A 1 104 ? -15.090 2.783 -0.280 1.00 98.12 104 MET A O 1
ATOM 835 N N . ALA A 1 105 ? -14.242 3.279 1.737 1.00 98.31 105 ALA A N 1
ATOM 836 C CA . ALA A 1 105 ? -14.816 2.118 2.402 1.00 98.31 105 ALA A CA 1
ATOM 837 C C . ALA A 1 105 ? -16.349 2.172 2.450 1.00 98.31 105 ALA A C 1
ATOM 839 O O . ALA A 1 105 ? -17.021 1.222 2.057 1.00 98.31 105 ALA A O 1
ATOM 840 N N . THR A 1 106 ? -16.906 3.302 2.888 1.00 97.69 106 THR A N 1
ATOM 841 C CA . THR A 1 106 ? -18.346 3.432 3.164 1.00 97.69 106 THR A CA 1
ATOM 842 C C . THR A 1 106 ? -19.180 3.749 1.927 1.00 97.69 106 THR A C 1
ATOM 844 O O . THR A 1 106 ? -20.246 3.167 1.751 1.00 97.69 106 THR A O 1
ATOM 847 N N . ALA A 1 107 ? -18.708 4.641 1.053 1.00 97.81 107 ALA A N 1
ATOM 848 C CA . ALA A 1 107 ? -19.468 5.092 -0.113 1.00 97.81 107 ALA A CA 1
ATOM 849 C C . ALA A 1 107 ? -19.174 4.269 -1.374 1.00 97.81 107 ALA A C 1
ATOM 851 O O . ALA A 1 107 ? -20.056 4.090 -2.212 1.00 97.81 107 ALA A O 1
ATOM 852 N N . LEU A 1 108 ? -17.940 3.775 -1.531 1.00 97.50 108 LEU A N 1
ATOM 853 C CA . LEU A 1 108 ? -17.515 3.045 -2.736 1.00 97.50 108 LEU A CA 1
ATOM 854 C C . LEU A 1 108 ? -17.444 1.524 -2.517 1.00 97.50 108 LEU A C 1
ATOM 856 O O . LEU A 1 108 ? -17.346 0.767 -3.489 1.00 97.50 108 LEU A O 1
ATOM 860 N N . GLY A 1 109 ? -17.544 1.072 -1.262 1.00 97.50 109 GLY A N 1
ATOM 861 C CA . GLY A 1 109 ? -17.499 -0.341 -0.885 1.00 97.50 109 GLY A CA 1
ATOM 862 C C . GLY A 1 109 ? -16.107 -0.962 -1.004 1.00 97.50 109 GLY A C 1
ATOM 863 O O . GLY A 1 109 ? -15.997 -2.157 -1.265 1.00 97.50 109 GLY A O 1
ATOM 864 N N . VAL A 1 110 ? -15.046 -0.161 -0.885 1.00 98.50 110 VAL A N 1
ATOM 865 C CA . VAL A 1 110 ? -13.662 -0.652 -0.907 1.00 98.50 110 VAL A CA 1
ATOM 866 C C . VAL A 1 110 ? -13.342 -1.358 0.406 1.00 98.50 110 VAL A C 1
ATOM 868 O O . VAL A 1 110 ? -13.559 -0.805 1.481 1.00 98.50 110 VAL A O 1
ATOM 871 N N . ARG A 1 111 ? -12.791 -2.572 0.333 1.00 97.31 111 ARG A N 1
ATOM 872 C CA . ARG A 1 111 ? -12.468 -3.365 1.532 1.00 97.31 111 ARG A CA 1
ATOM 873 C C . ARG A 1 111 ? -10.987 -3.664 1.695 1.00 97.31 111 ARG A C 1
ATOM 875 O O . ARG A 1 111 ? -10.569 -3.978 2.807 1.00 97.31 111 ARG A O 1
ATOM 882 N N . ILE A 1 112 ? -10.205 -3.549 0.624 1.00 98.56 112 ILE A N 1
ATOM 883 C CA . ILE A 1 112 ? -8.762 -3.781 0.634 1.00 98.56 112 ILE A CA 1
ATOM 884 C C . ILE A 1 112 ? -8.059 -2.472 0.296 1.00 98.56 112 ILE A C 1
ATOM 886 O O . ILE A 1 112 ? -8.360 -1.844 -0.718 1.00 98.56 112 ILE A O 1
ATOM 890 N N . PHE A 1 113 ? -7.120 -2.064 1.141 1.00 98.56 113 PHE A N 1
ATOM 891 C CA . PHE A 1 113 ? -6.336 -0.850 0.957 1.00 98.56 113 PHE A CA 1
ATOM 892 C C . PHE A 1 113 ? -4.849 -1.168 0.853 1.00 98.56 113 PHE A C 1
ATOM 894 O O . PHE A 1 113 ? -4.344 -2.049 1.547 1.00 98.56 113 PHE A O 1
ATOM 901 N N . TYR A 1 114 ? -4.167 -0.414 -0.002 1.00 98.06 114 TYR A N 1
ATOM 902 C CA . TYR A 1 114 ? -2.734 -0.475 -0.252 1.00 98.06 114 TYR A CA 1
ATOM 903 C C . TYR A 1 114 ? -2.128 0.893 0.028 1.00 98.06 114 TYR A C 1
ATOM 905 O O . TYR A 1 114 ? -2.403 1.844 -0.699 1.00 98.06 114 TYR A O 1
ATOM 913 N N . LEU A 1 115 ? -1.324 0.991 1.081 1.00 95.81 115 LEU A N 1
ATOM 914 C CA . LEU A 1 115 ? -0.698 2.225 1.547 1.00 95.81 115 LEU A CA 1
ATOM 915 C C . LEU A 1 115 ? 0.821 2.163 1.338 1.00 95.81 115 LEU A C 1
ATOM 917 O O . LEU A 1 115 ? 1.495 1.346 1.961 1.00 95.81 115 LEU A O 1
ATOM 921 N N . ASP A 1 116 ? 1.365 3.031 0.488 1.00 92.19 116 ASP A N 1
ATOM 922 C CA . ASP A 1 116 ? 2.802 3.090 0.181 1.00 92.19 116 ASP A CA 1
ATOM 923 C C . ASP A 1 116 ? 3.292 4.556 0.191 1.00 92.19 116 ASP A C 1
ATOM 925 O O . ASP A 1 116 ? 2.909 5.339 -0.676 1.00 92.19 116 ASP A O 1
ATOM 929 N N . HIS A 1 117 ? 4.070 5.023 1.169 1.00 87.31 117 HIS A N 1
ATOM 930 C CA . HIS A 1 117 ? 4.543 4.330 2.372 1.00 87.31 117 HIS A CA 1
ATOM 931 C C . HIS A 1 117 ? 4.073 5.034 3.650 1.00 87.31 117 HIS A C 1
ATOM 933 O O . HIS A 1 117 ? 3.884 6.248 3.698 1.00 87.31 117 HIS A O 1
ATOM 939 N N . LEU A 1 118 ? 3.921 4.253 4.722 1.00 88.38 118 LEU A N 1
ATOM 940 C CA . LEU A 1 118 ? 3.437 4.693 6.032 1.00 88.38 118 LEU A CA 1
ATOM 941 C C . LEU A 1 118 ? 4.217 5.903 6.572 1.00 88.38 118 LEU A C 1
ATOM 943 O O . LEU A 1 118 ? 3.629 6.856 7.075 1.00 88.38 118 LEU A O 1
ATOM 947 N N . THR A 1 119 ? 5.547 5.876 6.444 1.00 85.75 119 THR A N 1
ATOM 948 C CA . THR A 1 119 ? 6.429 6.912 7.004 1.00 85.75 119 THR A CA 1
ATOM 949 C C . THR A 1 119 ? 6.330 8.262 6.289 1.00 85.75 119 THR A C 1
ATOM 951 O O . THR A 1 119 ? 6.845 9.237 6.820 1.00 85.75 119 THR A O 1
ATOM 954 N N . ALA A 1 120 ? 5.674 8.358 5.124 1.00 88.12 120 ALA A N 1
ATOM 955 C CA . ALA A 1 120 ? 5.454 9.640 4.446 1.00 88.12 120 ALA A CA 1
ATOM 956 C C . ALA A 1 120 ? 4.453 10.529 5.197 1.00 88.12 120 ALA A C 1
ATOM 958 O O . ALA A 1 120 ? 4.471 11.740 5.024 1.00 88.12 120 ALA A O 1
ATOM 959 N N . MET A 1 121 ? 3.600 9.929 6.034 1.00 90.06 121 MET A N 1
ATOM 960 C CA . MET A 1 121 ? 2.618 10.641 6.860 1.00 90.06 121 MET A CA 1
ATOM 961 C C . MET A 1 121 ? 3.136 10.930 8.276 1.00 90.06 121 MET A C 1
ATOM 963 O O . MET A 1 121 ? 2.390 11.433 9.113 1.00 90.06 121 MET A O 1
ATOM 967 N N . ALA A 1 122 ? 4.383 10.557 8.580 1.00 89.31 122 ALA A N 1
ATOM 968 C CA . ALA A 1 122 ? 4.967 10.768 9.896 1.00 89.31 122 ALA A CA 1
A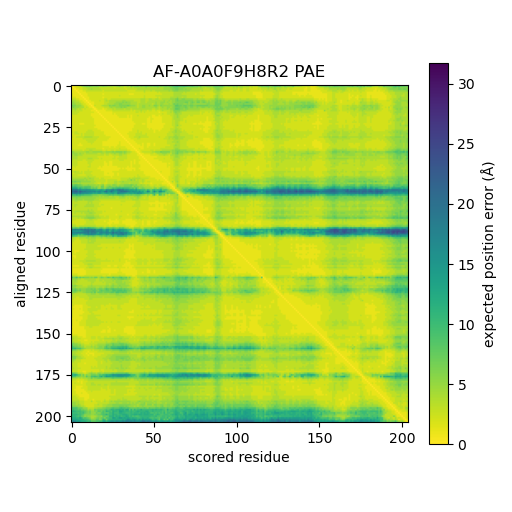TOM 969 C C . ALA A 1 122 ? 5.500 12.201 10.039 1.00 89.31 122 ALA A C 1
ATOM 971 O O . ALA A 1 122 ? 6.148 12.729 9.134 1.00 89.31 122 ALA A O 1
ATOM 972 N N . ASP A 1 123 ? 5.297 12.802 11.209 1.00 89.00 123 ASP A N 1
ATOM 973 C CA . ASP A 1 123 ? 5.934 14.065 11.576 1.00 89.00 123 ASP A CA 1
ATOM 974 C C . ASP A 1 123 ? 7.443 13.850 11.740 1.00 89.00 123 ASP A C 1
ATOM 976 O O . ASP A 1 123 ? 7.891 13.090 12.597 1.00 89.00 123 ASP A O 1
ATOM 980 N N . THR A 1 124 ? 8.243 14.535 10.926 1.00 85.44 124 THR A N 1
ATOM 981 C CA . THR A 1 124 ? 9.704 14.382 10.920 1.00 85.44 124 THR A CA 1
ATOM 982 C C . THR A 1 124 ? 10.372 14.893 12.197 1.00 85.44 124 THR A C 1
ATOM 984 O O . THR A 1 124 ? 11.465 14.435 12.530 1.00 85.44 124 THR A O 1
ATOM 987 N N . SER A 1 125 ? 9.726 15.798 12.939 1.00 89.69 125 SER A N 1
ATOM 988 C CA . SER A 1 125 ? 10.247 16.316 14.210 1.00 89.69 125 SER A CA 1
ATOM 989 C C . SER A 1 125 ? 10.133 15.302 15.352 1.00 89.69 125 SER A C 1
ATOM 991 O O . SER A 1 125 ? 10.911 15.353 16.306 1.00 89.69 125 SER A O 1
ATOM 993 N N . ASN A 1 126 ? 9.200 14.352 15.235 1.00 89.56 126 ASN A N 1
ATOM 994 C CA . ASN A 1 126 ? 8.941 13.321 16.231 1.00 89.56 126 ASN A CA 1
ATOM 995 C C . ASN A 1 126 ? 8.468 12.012 15.570 1.00 89.56 126 ASN A C 1
ATOM 997 O O . ASN A 1 126 ? 7.397 11.477 15.871 1.00 89.56 126 ASN A O 1
ATOM 1001 N N . GLU A 1 127 ? 9.292 11.502 14.646 1.00 89.19 127 GLU A N 1
ATOM 1002 C CA . GLU A 1 127 ? 8.951 10.388 13.743 1.00 89.19 127 GLU A CA 1
ATOM 1003 C C . GLU A 1 127 ? 8.428 9.167 14.511 1.00 89.19 127 GLU A C 1
ATOM 1005 O O . GLU A 1 127 ? 7.437 8.549 14.122 1.00 89.19 127 GLU A O 1
ATOM 1010 N N . LYS A 1 128 ? 9.057 8.841 15.645 1.00 90.44 128 LYS A N 1
ATOM 1011 C CA . LYS A 1 128 ? 8.690 7.672 16.444 1.00 90.44 128 LYS A CA 1
ATOM 1012 C C . LYS A 1 128 ? 7.289 7.789 17.039 1.00 90.44 128 LYS A C 1
ATOM 1014 O O . LYS A 1 128 ? 6.479 6.893 16.816 1.00 90.44 128 LYS A O 1
ATOM 1019 N N . GLU A 1 129 ? 7.004 8.847 17.799 1.00 93.44 129 GLU A N 1
ATOM 1020 C CA . GLU A 1 129 ? 5.698 9.009 18.459 1.00 93.44 129 GLU A CA 1
ATOM 1021 C C . GLU A 1 129 ? 4.584 9.221 17.429 1.00 93.44 129 GLU A C 1
ATOM 1023 O O . GLU A 1 129 ? 3.490 8.672 17.575 1.00 93.44 129 GLU A O 1
ATOM 1028 N N . SER A 1 130 ? 4.887 9.930 16.337 1.00 94.06 130 SER A N 1
ATOM 1029 C CA . SER A 1 130 ? 3.963 10.110 15.219 1.00 94.06 130 SER A CA 1
ATOM 1030 C C . SER A 1 130 ? 3.553 8.769 14.601 1.00 94.06 130 SER A C 1
ATOM 1032 O O . SER A 1 130 ? 2.362 8.504 14.441 1.00 94.06 130 SER A O 1
ATOM 1034 N N . ILE A 1 131 ? 4.506 7.866 14.343 1.00 94.06 131 ILE A N 1
ATOM 1035 C CA . ILE A 1 131 ? 4.209 6.529 13.803 1.00 94.06 131 ILE A CA 1
ATOM 1036 C C . ILE A 1 131 ? 3.475 5.651 14.822 1.00 94.06 131 ILE A C 1
ATOM 1038 O O . ILE A 1 131 ? 2.614 4.861 14.434 1.00 94.06 131 ILE A O 1
ATOM 1042 N N . GLU A 1 132 ? 3.779 5.767 16.119 1.00 94.94 132 GLU A N 1
ATOM 1043 C CA . GLU A 1 132 ? 3.041 5.046 17.167 1.00 94.94 132 GLU A CA 1
ATOM 1044 C C . GLU A 1 132 ? 1.555 5.413 17.164 1.00 94.94 132 GLU A C 1
ATOM 1046 O O . GLU A 1 132 ? 0.698 4.521 17.168 1.00 94.94 132 GLU A O 1
ATOM 1051 N N . GLN A 1 133 ? 1.255 6.713 17.099 1.00 95.38 133 GLN A N 1
ATOM 1052 C CA . GLN A 1 133 ? -0.113 7.214 17.031 1.00 95.38 133 GLN A CA 1
ATOM 1053 C C . GLN A 1 133 ? -0.788 6.825 15.710 1.00 95.38 133 GLN A C 1
ATOM 1055 O O . GLN A 1 133 ? -1.895 6.286 15.725 1.00 95.38 133 GLN A O 1
ATOM 1060 N N . LEU A 1 134 ? -0.100 7.010 14.581 1.00 95.56 134 LEU A N 1
ATOM 1061 C CA . LEU A 1 134 ? -0.583 6.640 13.252 1.00 95.56 134 LEU A CA 1
ATOM 1062 C C . LEU A 1 134 ? -0.969 5.155 13.182 1.00 95.56 134 LEU A C 1
ATOM 1064 O O . LEU A 1 134 ? -2.060 4.822 12.731 1.00 95.56 134 LEU A O 1
ATOM 1068 N N . MET A 1 135 ? -0.112 4.252 13.669 1.00 96.69 135 MET A N 1
ATOM 1069 C CA . MET A 1 135 ? -0.388 2.810 13.661 1.00 96.69 135 MET A CA 1
ATOM 1070 C C . MET A 1 135 ? -1.589 2.442 14.534 1.00 96.69 135 MET A C 1
ATOM 1072 O O . MET A 1 135 ? -2.412 1.620 14.125 1.00 96.69 135 MET A O 1
ATOM 1076 N N . LYS A 1 136 ? -1.719 3.062 15.714 1.00 96.94 136 LYS A N 1
ATOM 1077 C CA . LYS A 1 136 ? -2.878 2.871 16.596 1.00 96.94 136 LYS A CA 1
ATOM 1078 C C . LYS A 1 136 ? -4.170 3.296 15.901 1.00 96.94 136 LYS A C 1
ATOM 1080 O O . LYS A 1 136 ? -5.165 2.573 15.945 1.00 96.94 136 LYS A O 1
ATOM 1085 N N . GLU A 1 137 ? -4.162 4.457 15.259 1.00 97.56 137 GLU A N 1
ATOM 1086 C CA . GLU A 1 137 ? -5.332 4.967 14.550 1.00 97.56 137 GLU A CA 1
ATOM 1087 C C . GLU A 1 137 ? -5.658 4.167 13.294 1.00 97.56 137 GLU A C 1
ATOM 1089 O O . GLU A 1 137 ? -6.830 3.900 13.041 1.00 97.56 137 GLU A O 1
ATOM 1094 N N . LEU A 1 138 ? -4.646 3.741 12.538 1.00 97.69 138 LEU A N 1
ATOM 1095 C CA . LEU A 1 138 ? -4.818 2.892 11.365 1.00 97.69 138 LEU A CA 1
ATOM 1096 C C . LEU A 1 138 ? -5.408 1.528 11.753 1.00 97.69 138 LEU A C 1
ATOM 1098 O O . LEU A 1 138 ? -6.307 1.038 11.073 1.00 97.69 138 LEU A O 1
ATOM 1102 N N . ALA A 1 139 ? -4.963 0.941 12.869 1.00 97.69 139 ALA A N 1
ATOM 1103 C CA . ALA A 1 139 ? -5.518 -0.308 13.392 1.00 97.69 139 ALA A CA 1
ATOM 1104 C C . ALA A 1 139 ? -6.972 -0.130 13.847 1.00 97.69 139 ALA A C 1
ATOM 1106 O O . ALA A 1 139 ? -7.830 -0.952 13.520 1.00 97.69 139 ALA A O 1
ATOM 1107 N N . GLY A 1 140 ? -7.261 0.970 14.551 1.00 98.06 140 GLY A N 1
ATOM 1108 C CA . GLY A 1 140 ? -8.621 1.339 14.939 1.00 98.06 140 GLY A CA 1
ATOM 1109 C C . GLY A 1 140 ? -9.533 1.521 13.727 1.00 98.06 140 GLY A C 1
ATOM 1110 O O . GLY A 1 140 ? -10.611 0.941 13.687 1.00 98.06 140 GLY A O 1
ATOM 1111 N N . LEU A 1 141 ? -9.069 2.244 12.706 1.00 98.31 141 LEU A N 1
ATOM 1112 C CA . LEU A 1 141 ? -9.783 2.470 11.450 1.00 98.31 141 LEU A CA 1
ATOM 1113 C C . LEU A 1 141 ? -10.064 1.161 10.705 1.00 98.31 141 LEU A C 1
ATOM 1115 O O . LEU A 1 141 ? -11.183 0.947 10.237 1.00 98.31 141 LEU A O 1
ATOM 1119 N N . ALA A 1 142 ? -9.060 0.285 10.601 1.00 98.44 142 ALA A N 1
ATOM 1120 C CA . ALA A 1 142 ? -9.206 -1.005 9.941 1.00 98.44 142 ALA A CA 1
ATOM 1121 C C . ALA A 1 142 ? -10.277 -1.861 10.623 1.00 98.44 142 ALA A C 1
ATOM 1123 O O . ALA A 1 142 ? -11.140 -2.427 9.947 1.00 98.44 142 ALA A O 1
ATOM 1124 N N . ASN A 1 143 ? -10.248 -1.912 11.957 1.00 98.12 143 ASN A N 1
ATOM 1125 C CA . ASN A 1 143 ? -11.218 -2.647 12.758 1.00 98.12 143 ASN A CA 1
ATOM 1126 C C . ASN A 1 143 ? -12.627 -2.041 12.667 1.00 98.12 143 ASN A C 1
ATOM 1128 O O . ASN A 1 143 ? -13.576 -2.760 12.364 1.00 98.12 143 ASN A O 1
ATOM 1132 N N . GLU A 1 144 ? -12.744 -0.724 12.856 1.00 98.25 144 GLU A N 1
ATOM 1133 C CA . GLU A 1 144 ? -14.005 0.028 12.819 1.00 98.25 144 GLU A CA 1
ATOM 1134 C C . GLU A 1 144 ? -14.741 -0.168 11.490 1.00 98.25 144 GLU A C 1
ATOM 1136 O O . GLU A 1 144 ? -15.942 -0.433 11.467 1.00 98.25 144 GLU A O 1
ATOM 1141 N N . LEU A 1 145 ? -14.015 -0.065 10.374 1.00 98.25 145 LEU A N 1
ATOM 1142 C CA . LEU A 1 145 ? -14.589 -0.173 9.033 1.00 98.25 145 LEU A CA 1
ATOM 1143 C C . LEU A 1 145 ? -14.626 -1.609 8.501 1.00 98.25 145 LEU A C 1
ATOM 1145 O O . LEU A 1 145 ? -15.145 -1.840 7.408 1.00 98.25 145 LEU A O 1
ATOM 1149 N N . ASN A 1 146 ? -14.074 -2.573 9.243 1.00 98.12 146 ASN A N 1
ATOM 1150 C CA . ASN A 1 146 ? -13.931 -3.964 8.818 1.00 98.12 146 ASN A CA 1
ATOM 1151 C C . ASN A 1 146 ? -13.235 -4.099 7.441 1.00 98.12 146 ASN A C 1
ATOM 1153 O O . ASN A 1 146 ? -13.691 -4.831 6.550 1.00 98.12 146 ASN A O 1
ATOM 1157 N N . ILE A 1 147 ? -12.127 -3.367 7.280 1.00 98.56 147 ILE A N 1
ATOM 1158 C CA . ILE A 1 147 ? -11.282 -3.322 6.075 1.00 98.56 147 ILE A CA 1
ATOM 1159 C C . ILE A 1 147 ? -9.922 -3.972 6.343 1.00 98.56 147 ILE A C 1
ATOM 1161 O O . ILE A 1 147 ? -9.497 -4.103 7.489 1.00 98.56 147 ILE A O 1
ATOM 1165 N N . MET A 1 148 ? -9.242 -4.403 5.285 1.00 98.44 148 MET A N 1
ATOM 1166 C CA . MET A 1 148 ? -7.864 -4.891 5.336 1.00 98.44 148 MET A CA 1
ATOM 1167 C C . MET A 1 148 ? -6.931 -3.816 4.788 1.00 98.44 148 MET A C 1
ATOM 1169 O O . MET A 1 148 ? -7.205 -3.256 3.725 1.00 98.44 148 MET A O 1
ATOM 1173 N N . VAL A 1 149 ? -5.822 -3.553 5.480 1.00 98.44 149 VAL A N 1
ATOM 1174 C CA . VAL A 1 149 ? -4.817 -2.591 5.011 1.00 98.44 149 VAL A CA 1
ATOM 1175 C C . VAL A 1 149 ? -3.466 -3.275 4.868 1.00 98.44 149 VAL A C 1
ATOM 1177 O O . VAL A 1 149 ? -2.854 -3.682 5.855 1.00 98.44 149 VAL A O 1
ATOM 1180 N N . HIS A 1 150 ? -2.986 -3.353 3.634 1.00 98.19 150 HIS A N 1
ATOM 1181 C CA . HIS A 1 150 ? -1.600 -3.654 3.314 1.00 98.19 150 HIS A CA 1
ATOM 1182 C C . HIS A 1 150 ? -0.828 -2.339 3.300 1.00 98.19 150 HIS A C 1
ATOM 1184 O O . HIS A 1 150 ? -1.199 -1.417 2.572 1.00 98.19 150 HIS A O 1
ATOM 1190 N N . PHE A 1 151 ? 0.237 -2.230 4.087 1.00 96.12 151 PHE A N 1
ATOM 1191 C CA . PHE A 1 151 ? 1.047 -1.019 4.122 1.00 96.12 151 PHE A CA 1
ATOM 1192 C C . PHE A 1 151 ? 2.535 -1.320 4.001 1.00 96.12 151 PHE A C 1
ATOM 1194 O O . PHE A 1 151 ? 3.039 -2.317 4.521 1.00 96.12 151 PHE A O 1
ATOM 1201 N N . VAL A 1 152 ? 3.244 -0.427 3.322 1.00 94.25 152 VAL A N 1
ATOM 1202 C CA . VAL A 1 152 ? 4.697 -0.455 3.201 1.00 94.25 152 VAL A CA 1
ATOM 1203 C C . VAL A 1 152 ? 5.307 0.454 4.256 1.00 94.25 152 VAL A C 1
ATOM 1205 O O . VAL A 1 152 ? 4.859 1.584 4.452 1.00 94.25 152 VAL A O 1
ATOM 1208 N N . SER A 1 153 ? 6.363 -0.021 4.911 1.00 91.25 153 SER A N 1
ATOM 1209 C CA . SER A 1 153 ? 7.253 0.835 5.692 1.00 91.25 153 SER A CA 1
ATOM 1210 C C . SER A 1 153 ? 8.676 0.750 5.156 1.00 91.25 153 SER A C 1
ATOM 1212 O O . SER A 1 153 ? 9.134 -0.302 4.696 1.00 91.25 153 SER A O 1
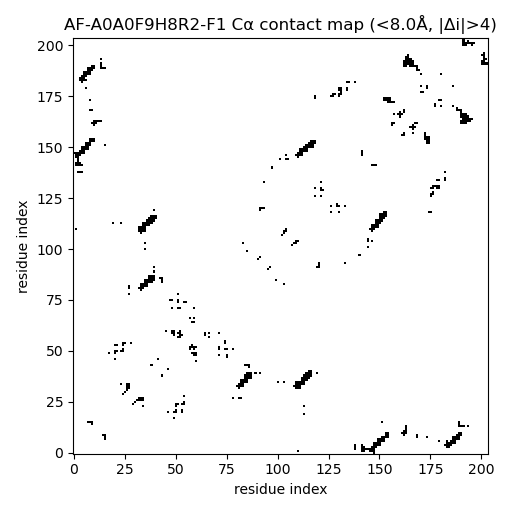ATOM 1214 N N . HIS A 1 154 ? 9.390 1.870 5.226 1.00 89.69 154 HIS A N 1
ATOM 1215 C CA . HIS A 1 154 ? 10.819 1.890 4.961 1.00 89.69 154 HIS A CA 1
ATOM 1216 C C . HIS A 1 154 ? 11.571 1.074 6.010 1.00 89.69 154 HIS A C 1
ATOM 1218 O O . HIS A 1 154 ? 11.132 0.925 7.151 1.00 89.69 154 HIS A O 1
ATOM 1224 N N . LEU A 1 155 ? 12.720 0.540 5.607 1.00 92.12 155 LEU A N 1
ATOM 1225 C CA . LEU A 1 155 ? 13.616 -0.154 6.515 1.00 92.12 155 LEU A CA 1
ATOM 1226 C C . LEU A 1 155 ? 14.741 0.785 6.955 1.00 92.12 155 LEU A C 1
ATOM 1228 O O . LEU A 1 155 ? 15.254 1.570 6.160 1.00 92.12 155 LEU A O 1
ATOM 1232 N N . SER A 1 156 ? 15.121 0.719 8.227 1.00 92.06 156 SER A N 1
ATOM 1233 C CA . SER A 1 156 ? 16.379 1.273 8.715 1.00 92.06 156 SER A CA 1
ATOM 1234 C C . SER A 1 156 ? 17.546 0.426 8.217 1.00 92.06 156 SER A C 1
ATOM 1236 O O . SER A 1 156 ? 17.397 -0.783 8.035 1.00 92.06 156 SER A O 1
ATOM 1238 N N . THR A 1 157 ? 18.722 1.033 8.088 1.00 90.38 157 THR A N 1
ATOM 1239 C CA . THR A 1 157 ? 19.950 0.314 7.737 1.00 90.38 157 THR A CA 1
ATOM 1240 C C . THR A 1 157 ? 20.216 -0.830 8.727 1.00 90.38 157 THR A C 1
ATOM 1242 O O . THR A 1 157 ? 20.228 -0.582 9.938 1.00 90.38 157 THR A O 1
ATOM 1245 N N . PRO A 1 158 ? 20.405 -2.075 8.254 1.00 92.25 158 PRO A N 1
ATOM 1246 C CA . PRO A 1 158 ? 20.680 -3.212 9.122 1.00 92.25 158 PRO A CA 1
ATOM 1247 C C . PRO A 1 158 ? 22.124 -3.189 9.636 1.00 92.25 158 PRO A C 1
ATOM 1249 O O . PRO A 1 158 ? 23.013 -2.572 9.053 1.00 92.25 158 PRO A O 1
ATOM 1252 N N . GLU A 1 159 ? 22.374 -3.931 10.712 1.00 90.44 159 GLU A N 1
ATOM 1253 C CA . GLU A 1 159 ? 23.736 -4.279 11.122 1.00 90.44 159 GLU A CA 1
ATOM 1254 C C . GLU A 1 159 ? 24.234 -5.439 10.245 1.00 90.44 159 GLU A C 1
ATOM 1256 O O . GLU A 1 159 ? 23.622 -6.510 10.226 1.00 90.44 159 GLU A O 1
ATOM 1261 N N . GLY A 1 160 ? 25.343 -5.245 9.526 1.00 91.44 160 GLY A N 1
ATOM 1262 C CA . GLY A 1 160 ? 25.923 -6.262 8.643 1.00 91.44 160 GLY A CA 1
ATOM 1263 C C . GLY A 1 160 ? 25.545 -6.068 7.173 1.00 91.44 160 GLY A C 1
ATOM 1264 O O . GLY A 1 160 ? 25.739 -4.985 6.627 1.00 91.44 160 GLY A O 1
ATOM 1265 N N . LYS A 1 161 ? 25.071 -7.134 6.512 1.00 93.00 161 LYS A N 1
ATOM 1266 C CA . LYS A 1 161 ? 24.775 -7.127 5.068 1.00 93.00 161 LYS A CA 1
ATOM 1267 C C . LYS A 1 161 ? 23.584 -6.211 4.762 1.00 93.00 161 LYS A C 1
ATOM 1269 O O . LYS A 1 161 ? 22.550 -6.316 5.423 1.00 93.00 161 LYS A O 1
ATOM 1274 N N . SER A 1 162 ? 23.722 -5.346 3.758 1.00 94.44 162 SER A N 1
ATOM 1275 C CA . SER A 1 162 ? 22.657 -4.436 3.317 1.00 94.44 162 SER A CA 1
ATOM 1276 C C . SER A 1 162 ? 21.461 -5.209 2.747 1.00 94.44 162 SER A C 1
ATOM 1278 O O . SER A 1 162 ? 21.612 -6.315 2.227 1.00 94.44 162 SER A O 1
ATOM 1280 N N . HIS A 1 163 ? 20.256 -4.640 2.826 1.00 95.00 163 HIS A N 1
ATOM 1281 C CA . HIS A 1 163 ? 19.050 -5.288 2.293 1.00 95.00 163 HIS A CA 1
ATOM 1282 C C . HIS A 1 163 ? 19.088 -5.436 0.772 1.00 95.00 163 HIS A C 1
ATOM 1284 O O . HIS A 1 163 ? 18.560 -6.405 0.234 1.00 95.00 163 HIS A O 1
ATOM 1290 N N . GLU A 1 164 ? 19.739 -4.495 0.096 1.00 93.56 164 GLU A N 1
ATOM 1291 C CA . GLU A 1 164 ? 19.934 -4.456 -1.351 1.00 93.56 164 GLU A CA 1
ATOM 1292 C C . GLU A 1 164 ? 20.858 -5.577 -1.851 1.00 93.56 164 GLU A C 1
ATOM 1294 O O . GLU A 1 164 ? 20.773 -5.982 -3.009 1.00 93.56 164 GLU A O 1
ATOM 1299 N N . GLU A 1 165 ? 21.701 -6.119 -0.971 1.00 93.12 165 GLU A N 1
ATOM 1300 C CA . GLU A 1 165 ? 22.639 -7.205 -1.264 1.00 93.12 165 GLU A CA 1
ATOM 1301 C C . GLU A 1 165 ? 22.190 -8.537 -0.638 1.00 93.12 165 GLU A C 1
ATOM 1303 O O . GLU A 1 165 ? 22.998 -9.431 -0.404 1.00 93.12 165 GLU A O 1
ATOM 1308 N N . GLY A 1 166 ? 20.898 -8.713 -0.344 1.00 91.06 166 GLY A N 1
ATOM 1309 C CA . GLY A 1 166 ? 20.367 -9.952 0.243 1.00 91.06 166 GLY A CA 1
ATOM 1310 C C . GLY A 1 166 ? 20.548 -10.056 1.761 1.00 91.06 166 GLY A C 1
ATOM 1311 O O . GLY A 1 166 ? 20.659 -11.150 2.312 1.00 91.06 166 GLY A O 1
ATOM 1312 N N . GLY A 1 167 ? 20.640 -8.922 2.454 1.00 94.12 167 GLY A N 1
ATOM 1313 C CA . GLY A 1 167 ? 20.602 -8.853 3.910 1.00 94.12 167 GLY A CA 1
ATOM 1314 C C . GLY A 1 167 ? 19.199 -9.117 4.457 1.00 94.12 167 GLY A C 1
ATOM 1315 O O . GLY A 1 167 ? 18.217 -8.532 3.996 1.00 94.12 167 GLY A O 1
ATOM 1316 N N . ARG A 1 168 ? 19.119 -9.957 5.493 1.00 94.44 168 ARG A N 1
ATOM 1317 C CA . ARG A 1 168 ? 17.855 -10.419 6.078 1.00 94.44 168 ARG A CA 1
ATOM 1318 C C . ARG A 1 168 ? 17.012 -9.280 6.657 1.00 94.44 168 ARG A C 1
ATOM 1320 O O . ARG A 1 168 ? 17.494 -8.512 7.493 1.00 94.44 168 ARG A O 1
ATOM 1327 N N . VAL A 1 169 ? 15.733 -9.215 6.301 1.00 94.69 169 VAL A N 1
ATOM 1328 C CA . VAL A 1 169 ? 14.751 -8.291 6.875 1.00 94.69 169 VAL A CA 1
ATOM 1329 C C . VAL A 1 169 ? 14.270 -8.835 8.219 1.00 94.69 169 VAL A C 1
ATOM 1331 O O . VAL A 1 169 ? 13.797 -9.962 8.343 1.00 94.69 169 VAL A O 1
ATOM 1334 N N . MET A 1 170 ? 14.389 -8.015 9.260 1.00 93.81 170 MET A N 1
ATOM 1335 C CA . MET A 1 170 ? 13.944 -8.336 10.613 1.00 93.81 170 MET A CA 1
ATOM 1336 C C . MET A 1 170 ? 12.917 -7.307 11.070 1.00 93.81 170 MET A C 1
ATOM 1338 O O . MET A 1 170 ? 12.948 -6.161 10.632 1.00 93.81 170 MET A O 1
ATOM 1342 N N . ILE A 1 171 ? 12.058 -7.681 12.022 1.00 92.75 171 ILE A N 1
ATOM 1343 C CA . ILE A 1 171 ? 11.056 -6.770 12.605 1.00 92.75 171 ILE A CA 1
ATOM 1344 C C . ILE A 1 171 ? 11.715 -5.477 13.109 1.00 92.75 171 ILE A C 1
ATOM 1346 O O . ILE A 1 171 ? 11.193 -4.390 12.881 1.00 92.75 171 ILE A O 1
ATOM 1350 N N . LYS A 1 172 ? 12.907 -5.577 13.724 1.00 91.75 172 LYS A N 1
ATOM 1351 C CA . LYS A 1 172 ? 13.664 -4.415 14.220 1.00 91.75 172 LYS A CA 1
ATOM 1352 C C . LYS A 1 172 ? 14.091 -3.425 13.128 1.00 91.75 172 LYS A C 1
ATOM 1354 O O . LYS A 1 172 ? 14.474 -2.315 13.472 1.00 91.75 172 LYS A O 1
ATOM 1359 N N . HIS A 1 173 ? 14.060 -3.825 11.855 1.00 94.25 173 HIS A N 1
ATOM 1360 C CA . HIS A 1 173 ? 14.437 -2.967 10.736 1.00 94.25 173 HIS A CA 1
ATOM 1361 C C . HIS A 1 173 ? 13.287 -2.101 10.233 1.00 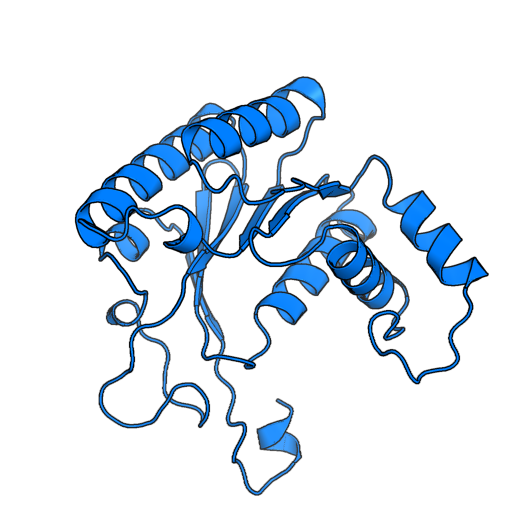94.25 173 HIS A C 1
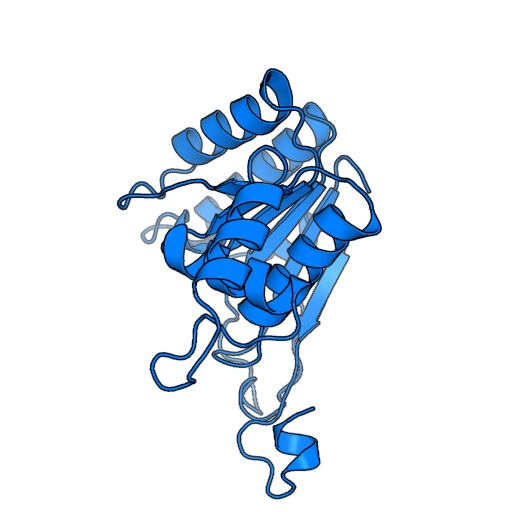ATOM 1363 O O . HIS A 1 173 ? 13.552 -1.168 9.494 1.00 94.25 173 HIS A O 1
ATOM 1369 N N . PHE A 1 174 ? 12.027 -2.366 10.589 1.00 92.56 174 PHE A N 1
ATOM 1370 C CA . PHE A 1 174 ? 10.925 -1.495 10.175 1.00 92.56 174 PHE A CA 1
ATOM 1371 C C . PHE A 1 174 ? 11.111 -0.118 10.821 1.00 92.56 174 PHE A C 1
ATOM 1373 O O . PHE A 1 174 ? 11.100 0.014 12.047 1.00 92.56 174 PHE A O 1
ATOM 1380 N N . LYS A 1 175 ? 11.352 0.896 9.985 1.00 85.19 175 LYS A N 1
ATOM 1381 C CA . LYS A 1 175 ? 11.796 2.219 10.420 1.00 85.19 175 LYS A CA 1
ATOM 1382 C C . LYS A 1 175 ? 10.695 2.931 11.204 1.00 85.19 175 LYS A C 1
ATOM 1384 O O . LYS A 1 175 ? 9.506 2.782 10.928 1.00 85.19 175 LYS A O 1
ATOM 1389 N N . GLY A 1 176 ? 11.124 3.742 12.166 1.00 79.44 176 GLY A N 1
ATOM 1390 C CA . GLY A 1 176 ? 10.278 4.724 12.826 1.00 79.44 176 GLY A CA 1
ATOM 1391 C C . GLY A 1 176 ? 9.755 4.263 14.178 1.00 79.44 176 GLY A C 1
ATOM 1392 O O . GLY A 1 176 ? 10.014 4.929 15.175 1.00 79.44 176 GLY A O 1
ATOM 1393 N N . SER A 1 177 ? 9.101 3.100 14.269 1.00 84.69 177 SER A N 1
ATOM 1394 C CA . SER A 1 177 ? 8.644 2.594 15.570 1.00 84.69 177 SER A CA 1
ATOM 1395 C C . SER A 1 177 ? 8.444 1.079 15.638 1.00 84.69 177 SER A C 1
ATOM 1397 O O . SER A 1 177 ? 7.958 0.441 14.705 1.00 84.69 177 SER A O 1
ATOM 1399 N N . ARG A 1 178 ? 8.702 0.512 16.829 1.00 89.69 178 ARG A N 1
ATOM 1400 C CA . ARG A 1 178 ? 8.319 -0.867 17.186 1.00 89.69 178 ARG A CA 1
ATOM 1401 C C . ARG A 1 178 ? 6.804 -1.084 17.152 1.00 89.69 178 ARG A C 1
ATOM 1403 O O . ARG A 1 178 ? 6.373 -2.229 17.034 1.00 89.69 178 ARG A O 1
ATOM 1410 N N . ALA A 1 179 ? 6.007 -0.016 17.220 1.00 91.12 179 ALA A N 1
ATOM 1411 C CA . ALA A 1 179 ? 4.556 -0.088 17.093 1.00 91.12 179 ALA A CA 1
ATOM 1412 C C . ALA A 1 179 ? 4.105 -0.704 15.766 1.00 91.12 179 ALA A C 1
ATOM 1414 O O . ALA A 1 179 ? 3.056 -1.340 15.737 1.00 91.12 179 ALA A O 1
ATOM 1415 N N . ILE A 1 180 ? 4.915 -0.616 14.705 1.00 93.50 180 ILE A N 1
ATOM 1416 C CA . ILE A 1 180 ? 4.643 -1.331 13.454 1.00 93.50 180 ILE A CA 1
ATOM 1417 C C . ILE A 1 180 ? 4.507 -2.831 13.726 1.00 93.50 180 ILE A C 1
ATOM 1419 O O . ILE A 1 180 ? 3.511 -3.431 13.338 1.00 93.50 180 ILE A O 1
ATOM 1423 N N . GLY A 1 181 ? 5.457 -3.432 14.447 1.00 93.81 181 GLY A N 1
ATOM 1424 C CA . GLY A 1 181 ? 5.393 -4.854 14.784 1.00 93.81 181 GLY A CA 1
ATOM 1425 C C . GLY A 1 181 ? 4.289 -5.206 15.779 1.00 93.81 181 GLY A C 1
ATOM 1426 O O . GLY A 1 181 ? 3.777 -6.315 15.742 1.00 93.81 181 GLY A O 1
ATOM 1427 N N . PHE A 1 182 ? 3.900 -4.270 16.647 1.00 93.31 182 PHE A N 1
ATOM 1428 C CA . PHE A 1 182 ? 2.834 -4.488 17.627 1.00 93.31 182 PHE A CA 1
ATOM 1429 C C . PHE A 1 182 ? 1.429 -4.461 17.004 1.00 93.31 182 PHE A C 1
ATOM 1431 O O . PHE A 1 182 ? 0.589 -5.284 17.354 1.00 93.31 182 PHE A O 1
ATOM 1438 N N . TRP A 1 183 ? 1.171 -3.521 16.092 1.00 95.94 183 TRP A N 1
ATOM 1439 C CA . TRP A 1 183 ? -0.149 -3.325 15.480 1.00 95.94 183 TRP A CA 1
ATOM 1440 C C . TRP A 1 183 ? -0.361 -4.137 14.196 1.00 95.94 183 TRP A C 1
ATOM 1442 O O . TRP A 1 183 ? -1.487 -4.219 13.703 1.00 95.94 183 TRP A O 1
ATOM 1452 N N . SER A 1 184 ? 0.698 -4.731 13.641 1.00 96.31 184 SER A N 1
ATOM 1453 C CA . SER A 1 184 ? 0.598 -5.589 12.457 1.00 96.31 184 SER A CA 1
ATOM 1454 C C . SER A 1 184 ? 0.252 -7.019 12.842 1.00 96.31 184 SER A C 1
ATOM 1456 O O . SER A 1 184 ? 0.902 -7.620 13.691 1.00 96.31 184 SER A O 1
ATOM 1458 N N . TYR A 1 185 ? -0.730 -7.593 12.154 1.00 97.00 185 TYR A N 1
ATOM 1459 C CA . TYR A 1 185 ? -1.114 -8.995 12.327 1.00 97.00 185 TYR A CA 1
ATOM 1460 C C . TYR A 1 185 ? -0.164 -9.917 11.567 1.00 97.00 185 TYR A C 1
ATOM 1462 O O . TYR A 1 185 ? 0.184 -10.997 12.039 1.00 97.00 185 TYR A O 1
ATOM 1470 N N . PHE A 1 186 ? 0.279 -9.460 10.395 1.00 96.75 186 PHE A N 1
ATOM 1471 C CA . PHE A 1 186 ? 1.292 -10.122 9.590 1.00 96.75 186 PHE A CA 1
ATOM 1472 C C . PHE A 1 186 ? 2.356 -9.123 9.158 1.00 96.75 186 PHE A C 1
ATOM 1474 O O . PHE A 1 186 ? 2.064 -7.957 8.886 1.00 96.75 186 PHE A O 1
ATOM 1481 N N . MET A 1 187 ? 3.592 -9.607 9.078 1.00 95.94 187 MET A N 1
ATOM 1482 C CA . MET A 1 187 ? 4.733 -8.852 8.582 1.00 95.94 187 MET A CA 1
ATOM 1483 C C . MET A 1 187 ? 5.467 -9.681 7.537 1.00 95.94 187 MET A C 1
ATOM 1485 O O . MET A 1 187 ? 5.821 -10.833 7.790 1.00 95.94 187 MET A O 1
ATOM 1489 N N . PHE A 1 188 ? 5.723 -9.073 6.387 1.00 95.94 188 PHE A N 1
ATOM 1490 C CA . PHE A 1 188 ? 6.398 -9.693 5.259 1.00 95.94 188 PHE A CA 1
ATOM 1491 C C . PHE A 1 188 ? 7.685 -8.926 4.948 1.00 95.94 188 PHE A C 1
ATOM 1493 O O . PHE A 1 188 ? 7.675 -7.704 4.782 1.00 95.94 188 PHE A O 1
ATOM 1500 N N . GLY A 1 189 ? 8.797 -9.656 4.883 1.00 94.94 189 GLY A N 1
ATOM 1501 C CA . GLY A 1 189 ? 10.083 -9.157 4.409 1.00 94.94 189 GLY A CA 1
ATOM 1502 C C . GLY A 1 189 ? 10.332 -9.644 2.987 1.00 94.94 189 GLY A C 1
ATOM 1503 O O . GLY A 1 189 ? 10.248 -10.847 2.751 1.00 94.94 189 GLY A O 1
ATOM 1504 N N . LEU A 1 190 ? 10.622 -8.735 2.055 1.00 93.69 190 LEU A N 1
ATOM 1505 C CA . LEU A 1 190 ? 11.101 -9.105 0.722 1.00 93.69 190 LEU A CA 1
ATOM 1506 C C . LEU A 1 190 ? 12.616 -8.901 0.672 1.00 93.69 190 LEU A C 1
ATOM 1508 O O . LEU A 1 190 ? 13.124 -7.837 1.034 1.00 93.69 190 LEU A O 1
ATOM 1512 N N . GLU A 1 191 ? 13.323 -9.924 0.209 1.00 93.81 191 GLU A N 1
ATOM 1513 C CA . GLU A 1 191 ? 14.781 -9.991 0.172 1.00 93.81 191 GLU A CA 1
ATOM 1514 C C . GLU A 1 191 ? 15.221 -10.382 -1.235 1.00 93.81 191 GLU A C 1
ATOM 1516 O O . GLU A 1 191 ? 14.639 -11.279 -1.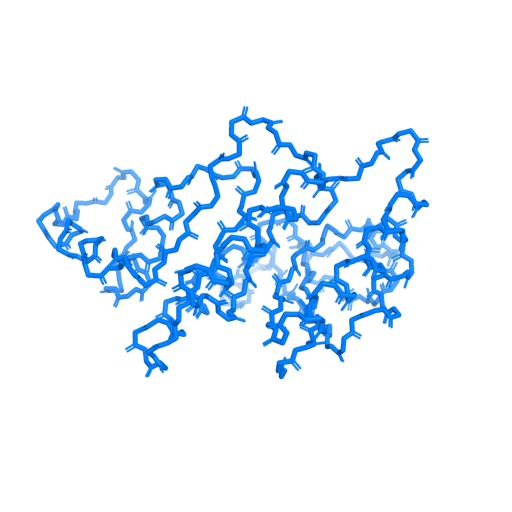836 1.00 93.81 191 GLU A O 1
ATOM 1521 N N . ARG A 1 192 ? 16.240 -9.697 -1.755 1.00 91.94 192 ARG A N 1
ATOM 1522 C CA . ARG A 1 192 ? 16.862 -9.981 -3.052 1.00 91.94 192 ARG A CA 1
ATOM 1523 C C . ARG A 1 192 ? 18.283 -9.432 -3.053 1.00 91.94 192 ARG A C 1
ATOM 1525 O O . ARG A 1 192 ? 18.557 -8.430 -2.395 1.00 91.94 192 ARG A O 1
ATOM 1532 N N . ASN A 1 193 ? 19.182 -10.073 -3.794 1.00 92.56 193 ASN A N 1
ATOM 1533 C CA . ASN A 1 193 ? 20.569 -9.639 -3.921 1.00 92.56 193 ASN A CA 1
ATOM 1534 C C . ASN A 1 193 ? 20.807 -8.965 -5.280 1.00 92.56 193 ASN A C 1
ATOM 1536 O O . ASN A 1 193 ? 21.025 -9.625 -6.291 1.00 92.56 193 ASN A O 1
ATOM 1540 N N . GLN A 1 194 ? 20.792 -7.632 -5.320 1.00 91.69 194 GLN A N 1
ATOM 1541 C CA . GLN A 1 194 ? 20.974 -6.859 -6.557 1.00 91.69 194 GLN A CA 1
ATOM 1542 C C . GLN A 1 194 ? 22.407 -6.911 -7.103 1.00 91.69 194 GLN A C 1
ATOM 1544 O O . GLN A 1 194 ? 22.622 -6.589 -8.271 1.00 91.69 194 GLN A O 1
ATOM 1549 N N . GLN A 1 195 ? 23.369 -7.324 -6.276 1.00 90.75 195 GLN A N 1
ATOM 1550 C CA . GLN A 1 195 ? 24.789 -7.414 -6.619 1.00 90.75 195 GLN A CA 1
ATOM 1551 C C . GLN A 1 195 ? 25.263 -8.867 -6.781 1.00 90.75 195 GLN A C 1
ATOM 1553 O O . GLN A 1 195 ? 26.460 -9.104 -6.914 1.00 90.75 195 GLN A O 1
ATOM 1558 N N . ALA A 1 196 ? 24.349 -9.848 -6.785 1.00 90.00 196 ALA A N 1
ATOM 1559 C CA . ALA A 1 196 ? 24.706 -11.247 -7.012 1.00 90.00 196 ALA A CA 1
ATOM 1560 C C . ALA A 1 196 ? 25.425 -11.415 -8.356 1.00 90.00 196 ALA A C 1
ATOM 1562 O O . ALA A 1 196 ? 24.998 -10.836 -9.359 1.00 90.00 196 ALA A O 1
ATOM 1563 N N . GLU A 1 197 ? 26.503 -12.199 -8.397 1.00 89.62 197 GLU A N 1
ATOM 1564 C CA . GLU A 1 197 ? 27.207 -12.496 -9.651 1.00 89.62 197 GLU A CA 1
ATOM 1565 C C . GLU A 1 197 ? 26.319 -13.306 -10.604 1.00 89.62 197 GLU A C 1
ATOM 1567 O O . GLU A 1 197 ? 26.265 -13.003 -11.797 1.00 89.62 197 GLU A O 1
ATOM 1572 N N . ASP A 1 198 ? 25.569 -14.274 -10.067 1.00 89.25 198 ASP A N 1
ATOM 1573 C CA . ASP A 1 198 ? 24.573 -15.030 -10.820 1.00 89.25 198 ASP A CA 1
ATOM 1574 C C . ASP A 1 198 ? 23.353 -14.150 -11.127 1.00 89.25 198 ASP A C 1
ATOM 1576 O O . ASP A 1 198 ? 22.699 -13.602 -10.238 1.00 89.25 198 ASP A O 1
ATOM 1580 N N . VAL A 1 199 ? 23.020 -14.040 -12.414 1.00 83.38 199 VAL A N 1
ATOM 1581 C CA . VAL A 1 199 ? 21.846 -13.304 -12.890 1.00 83.38 199 VAL A CA 1
ATOM 1582 C C . VAL A 1 199 ? 20.558 -13.881 -12.310 1.00 83.38 199 VAL A C 1
ATOM 1584 O O . VAL A 1 199 ? 19.662 -13.102 -12.003 1.00 83.38 199 VAL A O 1
ATOM 1587 N N . ASN A 1 200 ? 20.462 -15.202 -12.129 1.00 83.19 200 ASN A N 1
ATOM 1588 C CA . ASN A 1 200 ? 19.270 -15.843 -11.573 1.00 83.19 200 ASN A CA 1
ATOM 1589 C C . ASN A 1 200 ? 19.043 -15.421 -10.120 1.00 83.19 200 ASN A C 1
ATOM 1591 O O . ASN A 1 200 ? 17.931 -15.039 -9.774 1.00 83.19 200 ASN A O 1
ATOM 1595 N N . GLU A 1 201 ? 20.100 -15.399 -9.305 1.00 81.88 201 GLU A N 1
ATOM 1596 C CA . GLU A 1 201 ? 20.053 -14.866 -7.935 1.00 81.88 201 GLU A CA 1
ATOM 1597 C C . GLU A 1 201 ? 19.770 -13.355 -7.935 1.00 81.88 201 GLU A C 1
ATOM 1599 O O . GLU A 1 201 ? 19.103 -12.820 -7.049 1.00 81.88 201 GLU A O 1
ATOM 1604 N N . ARG A 1 202 ? 20.236 -12.646 -8.971 1.00 81.75 202 ARG A N 1
ATOM 1605 C CA . ARG A 1 202 ? 19.988 -11.214 -9.114 1.00 81.75 202 ARG A CA 1
ATOM 1606 C C . ARG A 1 202 ? 18.557 -10.886 -9.506 1.00 81.75 202 ARG A C 1
ATOM 1608 O O . ARG A 1 202 ? 18.172 -9.738 -9.306 1.00 81.75 202 ARG A O 1
ATOM 1615 N N . VAL A 1 203 ? 17.786 -11.795 -10.103 1.00 74.00 203 VAL A N 1
ATOM 1616 C CA . VAL A 1 203 ? 16.401 -11.540 -10.563 1.00 74.00 203 VAL A CA 1
ATOM 1617 C C . VAL A 1 203 ? 15.331 -12.305 -9.785 1.00 74.00 203 VAL A C 1
ATOM 1619 O O . VAL A 1 203 ? 14.155 -11.988 -9.967 1.00 74.00 203 VAL A O 1
ATOM 1622 N N . SER A 1 204 ? 15.726 -13.266 -8.942 1.00 60.72 204 SER A N 1
ATOM 1623 C CA . SER A 1 204 ? 14.873 -13.920 -7.940 1.00 60.72 204 SER A CA 1
ATOM 1624 C C . SER A 1 204 ? 14.481 -12.964 -6.822 1.00 60.72 204 SER A C 1
ATOM 1626 O O . SER A 1 204 ? 13.299 -12.994 -6.425 1.00 60.72 204 SER A O 1
#

Nearest PDB structures (foldseek):
  6n7v-assembly1_B  TM=8.862E-01  e=2.172E-14  Escherichia phage T7
  6n9x-assembly1_B  TM=8.923E-01  e=5.776E-14  Escherichia phage T7
  6n9w-assembly1_B  TM=8.884E-01  e=3.765E-14  Escherichia phage T7
  6n9v-assembly1_B  TM=8.886E-01  e=8.862E-14  Escherichia phage T7
  2q6t-assembly2_B  TM=7.773E-01  e=2.314E-08  Thermus aquaticus